Protein AF-A0A533XB07-F1 (afdb_monomer)

Foldseek 3Di:
DAPPLVVVLVVQLVVLLVVCPPPLVSSAVSNVVSQLCCQVVVRDDPLQADAPPPAWAWAFPDADPVQQKTKIKIKAFAFHKDFWWFQLWAKKKAWNFAKKKKWWKDWDDPPPDAFATAIDTPDMDMDGHSDMDRQQRDDDVPPRRNTMMMTHNHNGMTIMIMMTRGNRQADWTWGADNVVRGIDIARNAHDRSVNPDQFGWHDFDPVVQSPPDAPEEAECEPPDPPVQLVVLLVVQVPDDAFHKYKYKYLDPCCQSPRNVVSLVVQCKGKIKGQHPVRIIIMIIGHHDD

Solvent-accessible surface area (backbone atoms only — not comparable to full-atom values): 15384 Å² total; per-residue (Å²): 132,79,55,73,66,56,53,50,49,54,54,52,49,53,49,41,62,67,74,34,66,94,35,56,68,62,33,45,64,66,44,47,62,56,56,48,48,42,43,79,68,57,69,72,60,71,56,52,63,59,60,72,74,88,51,63,32,40,22,73,75,46,65,56,95,85,38,64,29,26,33,34,27,38,13,24,28,50,63,32,61,54,75,34,28,48,69,96,36,34,38,40,43,30,27,59,34,59,43,38,34,41,37,34,32,37,74,77,58,91,70,82,49,86,57,44,39,45,58,45,80,74,49,72,50,78,41,50,53,75,39,68,50,68,84,54,28,51,59,40,99,86,66,62,42,34,33,31,27,52,30,18,84,40,94,51,67,19,32,32,41,33,42,32,59,30,43,60,33,66,37,79,34,41,39,50,38,66,92,77,33,26,35,43,80,46,53,76,15,35,42,48,61,81,62,78,50,79,35,27,43,46,43,71,80,35,66,76,45,78,79,52,78,57,78,45,78,47,78,35,58,92,56,59,89,64,51,49,30,54,54,50,46,52,53,55,69,77,49,57,68,70,43,28,39,33,36,36,32,59,44,67,66,46,59,73,47,44,38,52,48,40,35,53,76,65,56,22,50,28,26,24,27,43,29,91,88,69,36,30,43,34,32,36,28,33,56,73,130

Radius of gyration: 19.88 Å; Cα contacts (8 Å, |Δi|>4): 655; chains: 1; bounding box: 49×48×50 Å

pLDDT: mean 90.4, std 9.24, range [45.03, 98.25]

Structure (mmCIF, N/CA/C/O backbone):
data_AF-A0A533XB07-F1
#
_entry.id   AF-A0A533XB07-F1
#
loop_
_atom_site.group_PDB
_atom_site.id
_atom_site.type_symbol
_atom_site.label_atom_id
_atom_site.label_alt_id
_atom_site.label_comp_id
_atom_site.label_asym_id
_atom_site.label_entity_id
_atom_site.label_seq_id
_atom_site.pdbx_PDB_ins_code
_atom_site.Cartn_x
_atom_site.Cartn_y
_atom_site.Cartn_z
_atom_site.occupancy
_atom_site.B_iso_or_equiv
_atom_site.auth_seq_id
_atom_site.auth_comp_id
_atom_site.auth_asym_id
_atom_site.auth_atom_id
_atom_site.pdbx_PDB_model_num
ATOM 1 N N . MET A 1 1 ? -2.920 20.023 -9.657 1.00 54.88 1 MET A N 1
ATOM 2 C CA . MET A 1 1 ? -2.300 20.805 -8.566 1.00 54.88 1 MET A CA 1
ATOM 3 C C . MET A 1 1 ? -3.075 20.496 -7.295 1.00 54.88 1 MET A C 1
ATOM 5 O O . MET A 1 1 ? -4.291 20.352 -7.396 1.00 54.88 1 MET A O 1
ATOM 9 N N . TYR A 1 2 ? -2.403 20.269 -6.166 1.00 72.38 2 TYR A N 1
ATOM 10 C CA . TYR A 1 2 ? -3.091 19.998 -4.898 1.00 72.38 2 TYR A CA 1
ATOM 11 C C . TYR A 1 2 ? -3.700 21.293 -4.350 1.00 72.38 2 TYR A C 1
ATOM 13 O O . TYR A 1 2 ? -3.353 22.382 -4.807 1.00 72.38 2 TYR A O 1
ATOM 21 N N . SER A 1 3 ? -4.643 21.187 -3.413 1.00 82.31 3 SER A N 1
ATOM 22 C CA . SER A 1 3 ? -5.099 22.380 -2.702 1.00 82.31 3 SER A CA 1
ATOM 23 C C . SER A 1 3 ? -3.979 22.886 -1.786 1.00 82.31 3 SER A C 1
ATOM 25 O O . SER A 1 3 ? -3.127 22.105 -1.351 1.00 82.31 3 SER A O 1
ATOM 27 N N . ARG A 1 4 ? -3.983 24.185 -1.470 1.00 87.62 4 ARG A N 1
ATOM 28 C CA . ARG A 1 4 ? -2.983 24.797 -0.578 1.00 87.62 4 ARG A CA 1
ATOM 29 C C . ARG A 1 4 ? -2.944 24.102 0.787 1.00 87.62 4 ARG A C 1
ATOM 31 O O . ARG A 1 4 ? -1.881 23.956 1.373 1.00 87.62 4 ARG A O 1
ATOM 38 N N . GLU A 1 5 ? -4.096 23.640 1.265 1.00 90.31 5 GLU A N 1
ATOM 39 C CA . GLU A 1 5 ? -4.238 22.867 2.499 1.00 90.31 5 GLU A CA 1
ATOM 40 C C . GLU A 1 5 ? -3.456 21.557 2.463 1.00 90.31 5 GLU A C 1
ATOM 42 O O . GLU A 1 5 ? -2.719 21.254 3.396 1.00 90.31 5 GLU A O 1
ATOM 47 N N . LEU A 1 6 ? -3.604 20.784 1.383 1.00 91.81 6 LEU A N 1
ATOM 48 C CA . LEU A 1 6 ? -2.889 19.522 1.232 1.00 91.81 6 LEU A C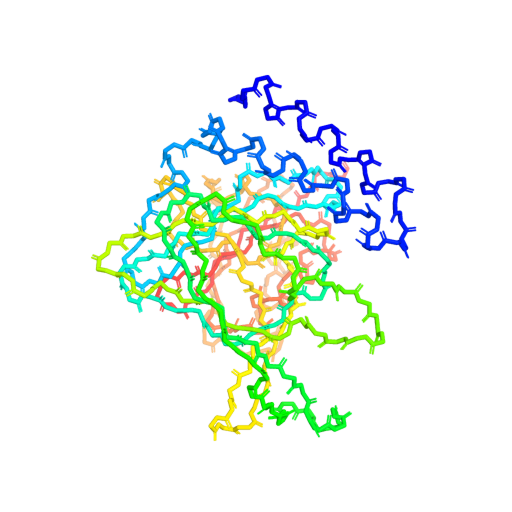A 1
ATOM 49 C C . LEU A 1 6 ? -1.384 19.759 1.120 1.00 91.81 6 LEU A C 1
ATOM 51 O O . LEU A 1 6 ? -0.611 19.019 1.717 1.00 91.81 6 LEU A O 1
ATOM 55 N N . GLU A 1 7 ? -0.960 20.813 0.418 1.00 92.62 7 GLU A N 1
ATOM 56 C CA . GLU A 1 7 ? 0.455 21.188 0.355 1.00 92.62 7 GLU A CA 1
ATOM 57 C C . GLU A 1 7 ? 1.024 21.509 1.742 1.00 92.62 7 GLU A C 1
ATOM 59 O O . GLU A 1 7 ? 2.077 20.976 2.093 1.00 92.62 7 GLU A O 1
ATOM 64 N N . THR A 1 8 ? 0.322 22.312 2.550 1.00 94.25 8 THR A N 1
ATOM 65 C CA . THR A 1 8 ? 0.708 22.593 3.942 1.00 94.25 8 THR A CA 1
ATOM 66 C C . THR A 1 8 ? 0.790 21.309 4.764 1.00 94.25 8 THR A C 1
ATOM 68 O O . THR A 1 8 ? 1.820 21.055 5.388 1.00 94.25 8 THR A O 1
ATOM 71 N N . LEU A 1 9 ? -0.228 20.450 4.687 1.00 95.25 9 LEU A N 1
ATOM 72 C CA . LEU A 1 9 ? -0.241 19.163 5.378 1.00 95.25 9 LEU A CA 1
ATOM 73 C C . LEU A 1 9 ? 0.957 18.288 4.992 1.00 95.25 9 LEU A C 1
ATOM 75 O O . LEU A 1 9 ? 1.587 17.693 5.862 1.00 95.25 9 LEU A O 1
ATOM 79 N N . TYR A 1 10 ? 1.318 18.220 3.709 1.00 95.88 10 TYR A N 1
ATOM 80 C CA . TYR A 1 10 ? 2.474 17.436 3.269 1.00 95.88 10 TYR A CA 1
ATOM 81 C C . TYR A 1 10 ? 3.794 17.992 3.807 1.00 95.88 10 TYR A C 1
ATOM 83 O O . TYR A 1 10 ? 4.692 17.207 4.108 1.00 95.88 10 TYR A O 1
ATOM 91 N N . GLN A 1 11 ? 3.931 19.313 3.941 1.00 96.31 11 GLN A N 1
ATOM 92 C CA . GLN A 1 11 ? 5.118 19.911 4.561 1.00 96.31 11 GLN A CA 1
ATOM 93 C C . GLN A 1 11 ? 5.194 19.598 6.057 1.00 96.31 11 GLN A C 1
ATOM 95 O O . GLN A 1 11 ? 6.263 19.244 6.553 1.00 96.31 11 GLN A O 1
ATOM 100 N N . GLU A 1 12 ? 4.069 19.653 6.768 1.00 97.31 12 GLU A N 1
ATOM 101 C CA . GLU A 1 12 ? 4.019 19.300 8.189 1.00 97.31 12 GLU A CA 1
ATOM 102 C C . GLU A 1 12 ? 4.310 17.814 8.422 1.00 97.31 12 GLU A C 1
ATOM 104 O O . GLU A 1 12 ? 5.103 17.475 9.300 1.00 97.31 12 GLU A O 1
ATOM 109 N N . LEU A 1 13 ? 3.768 16.923 7.582 1.00 96.62 13 LEU A N 1
ATOM 110 C CA . LEU A 1 13 ? 4.108 15.499 7.614 1.00 96.62 13 LEU A CA 1
ATOM 111 C C . LEU A 1 13 ? 5.606 15.272 7.411 1.00 96.62 13 LEU A C 1
ATOM 113 O O . LEU A 1 13 ? 6.208 14.541 8.193 1.00 96.62 13 LEU A O 1
ATOM 117 N N . ARG A 1 14 ? 6.233 15.919 6.416 1.00 96.75 14 ARG A N 1
ATOM 118 C CA . ARG A 1 14 ? 7.692 15.821 6.199 1.00 96.75 14 ARG A CA 1
ATOM 119 C C . ARG A 1 14 ? 8.467 16.191 7.458 1.00 96.75 14 ARG A C 1
ATOM 121 O O . ARG A 1 14 ? 9.414 15.494 7.821 1.00 96.75 14 ARG A O 1
ATOM 128 N N . GLU A 1 15 ? 8.060 17.261 8.130 1.00 97.38 15 GLU A N 1
ATOM 129 C CA . GLU A 1 15 ? 8.712 17.709 9.355 1.00 97.38 15 GLU A CA 1
ATOM 130 C C . GLU A 1 15 ? 8.510 16.722 10.513 1.00 97.38 15 GLU A C 1
ATOM 132 O O . GLU A 1 15 ? 9.468 16.422 11.228 1.00 97.38 15 GLU A O 1
ATOM 137 N N . ILE A 1 16 ? 7.312 16.146 10.667 1.00 96.44 16 ILE A N 1
ATOM 138 C CA . ILE A 1 16 ? 7.040 15.096 11.662 1.00 96.44 16 ILE A CA 1
ATOM 139 C C . ILE A 1 16 ? 7.915 13.867 11.392 1.00 96.44 16 ILE A C 1
ATOM 141 O O . ILE A 1 16 ? 8.632 13.436 12.291 1.00 96.44 16 ILE A O 1
ATOM 145 N N . ILE A 1 17 ? 7.935 13.342 10.159 1.00 93.50 17 ILE A N 1
ATOM 146 C CA . ILE A 1 17 ? 8.777 12.185 9.798 1.00 93.50 17 ILE A CA 1
ATOM 147 C C . ILE A 1 17 ? 10.254 12.455 10.128 1.00 93.50 17 ILE A C 1
ATOM 149 O O . ILE A 1 17 ? 10.957 11.582 10.641 1.00 93.50 17 ILE A O 1
ATOM 153 N N . ARG A 1 18 ? 10.731 13.672 9.850 1.00 94.38 18 ARG A N 1
ATOM 154 C CA . ARG A 1 18 ? 12.125 14.067 10.072 1.00 94.38 18 ARG A CA 1
ATOM 155 C C . ARG A 1 18 ? 12.471 14.210 11.557 1.00 94.38 18 ARG A C 1
ATOM 157 O O . ARG A 1 18 ? 13.556 13.802 11.967 1.00 94.38 18 ARG A O 1
ATOM 164 N N . THR A 1 19 ? 11.593 14.829 12.345 1.00 95.75 19 THR A N 1
ATOM 165 C CA . THR A 1 19 ? 11.863 15.206 13.746 1.00 95.75 19 THR A CA 1
ATOM 166 C C . THR A 1 19 ? 11.506 14.127 14.760 1.00 95.75 19 THR A C 1
ATOM 168 O O . THR A 1 19 ? 12.094 14.106 15.838 1.00 95.75 19 THR A O 1
ATOM 171 N N . GLU A 1 20 ? 10.593 13.219 14.411 1.00 92.94 20 GLU A N 1
ATOM 172 C CA . GLU A 1 20 ? 10.089 12.145 15.282 1.00 92.94 20 GLU A CA 1
ATOM 173 C C . GLU A 1 20 ? 10.691 10.774 14.966 1.00 92.94 20 GLU A C 1
ATOM 175 O O . GLU A 1 20 ? 10.121 9.720 15.252 1.00 92.94 20 GLU A O 1
ATOM 180 N N . ARG A 1 21 ? 11.871 10.770 14.344 1.00 85.50 21 ARG A N 1
ATOM 181 C CA . ARG A 1 21 ? 12.553 9.541 13.950 1.00 85.50 21 ARG A CA 1
ATOM 182 C C . ARG A 1 21 ? 12.865 8.681 15.178 1.00 85.50 21 ARG A C 1
ATOM 184 O O . ARG A 1 21 ? 13.599 9.103 16.064 1.00 85.50 21 ARG A O 1
ATOM 191 N N . GLY A 1 22 ? 12.358 7.450 15.175 1.00 84.31 22 GLY A N 1
ATOM 192 C CA . GLY A 1 22 ? 12.550 6.491 16.268 1.00 84.31 22 GLY A CA 1
ATOM 193 C C . GLY A 1 22 ? 11.510 6.579 17.389 1.00 84.31 22 GLY A C 1
ATOM 194 O O . GLY A 1 22 ? 11.579 5.774 18.309 1.00 84.31 22 GLY A O 1
ATOM 195 N N . ASP A 1 23 ? 10.537 7.492 17.304 1.00 88.38 23 ASP A N 1
ATOM 196 C CA . ASP A 1 23 ? 9.420 7.592 18.251 1.00 88.38 23 ASP A CA 1
ATOM 197 C C . ASP A 1 23 ? 8.087 7.613 17.487 1.00 88.38 23 ASP A C 1
ATOM 199 O O . ASP A 1 23 ? 7.488 8.660 17.225 1.00 88.38 23 ASP A O 1
ATOM 203 N N . SER A 1 24 ? 7.621 6.422 17.094 1.00 86.69 24 SER A N 1
ATOM 204 C CA . SER A 1 24 ? 6.358 6.259 16.364 1.00 86.69 24 SER A CA 1
ATOM 205 C C . SER A 1 24 ? 5.156 6.753 17.171 1.00 86.69 24 SER A C 1
ATOM 207 O O . SER A 1 24 ? 4.220 7.291 16.588 1.00 86.69 24 SER A O 1
ATOM 209 N N . THR A 1 25 ? 5.202 6.670 18.504 1.00 86.62 25 THR A N 1
ATOM 210 C CA . THR A 1 25 ? 4.123 7.157 19.377 1.00 86.62 25 THR A CA 1
ATOM 211 C C . THR A 1 25 ? 3.969 8.672 19.250 1.00 86.62 25 THR A C 1
ATOM 213 O O . THR A 1 25 ? 2.868 9.175 19.009 1.00 86.62 25 THR A O 1
ATOM 216 N N . ARG A 1 26 ? 5.075 9.422 19.351 1.00 89.69 26 ARG A N 1
ATOM 217 C CA . ARG A 1 26 ? 5.062 10.882 19.194 1.00 89.69 26 ARG A CA 1
ATOM 218 C C . ARG A 1 26 ? 4.748 11.297 17.756 1.00 89.69 26 ARG A C 1
ATOM 220 O O . ARG A 1 26 ? 4.014 12.268 17.559 1.00 89.69 26 ARG A O 1
ATOM 227 N N . ALA A 1 27 ? 5.233 10.549 16.763 1.00 91.62 27 ALA A N 1
ATOM 228 C CA . ALA A 1 27 ? 4.906 10.781 15.358 1.00 91.62 27 ALA A CA 1
ATOM 229 C C . ALA A 1 27 ? 3.401 10.618 15.078 1.00 91.62 27 ALA A C 1
ATOM 231 O O . ALA A 1 27 ? 2.789 11.503 14.475 1.00 91.62 27 ALA A O 1
ATOM 232 N N . ILE A 1 28 ? 2.783 9.542 15.577 1.00 90.69 28 ILE A N 1
ATOM 233 C CA . ILE A 1 28 ? 1.339 9.286 15.477 1.00 90.69 28 ILE A CA 1
ATOM 234 C C . ILE A 1 28 ? 0.547 10.413 16.146 1.00 90.69 28 ILE A C 1
ATOM 236 O O . ILE A 1 28 ? -0.338 10.998 15.518 1.00 90.69 28 ILE A O 1
ATOM 240 N N . ALA A 1 29 ? 0.907 10.787 17.378 1.00 91.62 29 ALA A N 1
ATOM 241 C CA . ALA A 1 29 ? 0.221 11.845 18.119 1.00 91.62 29 ALA A CA 1
ATOM 242 C C . ALA A 1 29 ? 0.230 13.193 17.372 1.00 91.62 29 ALA A C 1
ATOM 244 O O . ALA A 1 29 ? -0.787 13.889 17.341 1.00 91.62 29 ALA A O 1
ATOM 245 N N . LYS A 1 30 ? 1.352 13.546 16.729 1.00 94.75 30 LYS A N 1
ATOM 246 C CA . LYS A 1 30 ? 1.469 14.763 15.907 1.00 94.75 30 LYS A CA 1
ATOM 247 C C . LYS A 1 30 ? 0.769 14.656 14.552 1.00 94.75 30 LYS A C 1
ATOM 249 O O . LYS A 1 30 ? 0.282 15.660 14.046 1.00 94.75 30 LYS A O 1
ATOM 254 N N . THR A 1 31 ? 0.691 13.458 13.978 1.00 95.12 31 THR A N 1
ATOM 255 C CA . THR A 1 31 ? 0.039 13.213 12.680 1.00 95.12 31 THR A CA 1
ATOM 256 C C . THR A 1 31 ? -1.489 13.208 12.796 1.00 95.12 31 THR A C 1
ATOM 258 O O . THR A 1 31 ? -2.186 13.635 11.875 1.00 95.12 31 THR A O 1
ATOM 261 N N . ARG A 1 32 ? -2.033 12.772 13.940 1.00 94.81 32 ARG A N 1
ATOM 262 C CA . ARG A 1 32 ? -3.478 12.677 14.207 1.00 94.81 32 ARG A CA 1
ATOM 263 C C . ARG A 1 32 ? -4.280 13.943 13.862 1.00 94.81 32 ARG A C 1
ATOM 265 O O . ARG A 1 32 ? -5.271 13.802 13.142 1.00 94.81 32 ARG A O 1
ATOM 272 N N . PRO A 1 33 ? -3.925 15.158 14.333 1.00 96.19 33 PRO A N 1
ATOM 273 C CA . PRO A 1 33 ? -4.680 16.364 13.988 1.00 96.19 33 PRO A CA 1
ATOM 274 C C . PRO A 1 33 ? -4.688 16.651 12.480 1.00 96.19 33 PRO A C 1
ATOM 276 O O . PRO A 1 33 ? -5.712 17.098 11.969 1.00 96.19 33 PRO A O 1
ATOM 279 N N . LEU A 1 34 ? -3.611 16.321 11.760 1.00 96.62 34 LEU A N 1
ATOM 280 C CA . LEU A 1 34 ? -3.526 16.514 10.308 1.00 96.62 34 LEU A CA 1
ATOM 281 C C . LEU A 1 34 ? -4.496 15.592 9.568 1.00 96.62 34 LEU A C 1
ATOM 283 O O . LEU A 1 34 ? -5.257 16.039 8.712 1.00 96.62 34 LEU A O 1
ATOM 287 N N . LEU A 1 35 ? -4.526 14.306 9.933 1.00 96.75 35 LEU A N 1
ATOM 288 C CA . LEU A 1 35 ? -5.487 13.364 9.358 1.00 96.75 35 LEU A CA 1
ATOM 289 C C . LEU A 1 35 ? -6.930 13.760 9.691 1.00 96.75 35 LEU A C 1
ATOM 291 O O . LEU A 1 35 ? -7.813 13.659 8.840 1.00 96.75 35 LEU A O 1
ATOM 295 N N . LYS A 1 36 ? -7.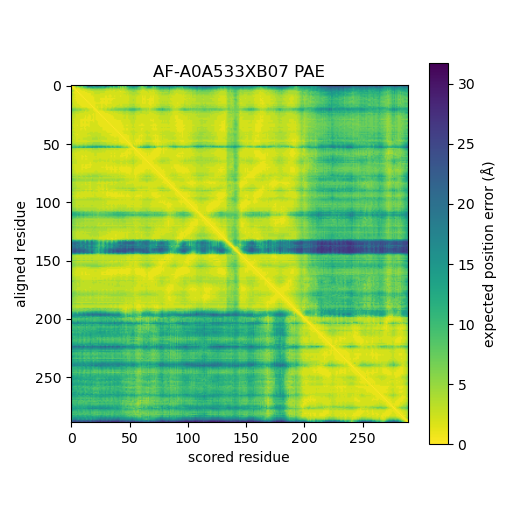168 14.252 10.911 1.00 96.31 36 LYS A N 1
ATOM 296 C CA . LYS A 1 36 ? -8.483 14.759 11.302 1.00 96.31 36 LYS A CA 1
ATOM 297 C C . LYS A 1 36 ? -8.919 15.915 10.401 1.00 96.31 36 LYS A C 1
ATOM 299 O O . LYS A 1 36 ? -10.054 15.913 9.934 1.00 96.31 36 LYS A O 1
ATOM 304 N N . GLU A 1 37 ? -8.024 16.855 10.106 1.00 96.31 37 GLU A N 1
ATOM 305 C CA . GLU A 1 37 ? -8.319 17.972 9.208 1.00 96.31 37 GLU A CA 1
ATOM 306 C C . GLU A 1 37 ? -8.666 17.500 7.787 1.00 96.31 37 GLU A C 1
ATOM 308 O O . GLU A 1 37 ? -9.641 17.983 7.207 1.00 96.31 37 GLU A O 1
ATOM 313 N N . VAL A 1 38 ? -7.935 16.515 7.244 1.00 96.81 38 VAL A N 1
ATOM 314 C CA . VAL A 1 38 ? -8.244 15.912 5.931 1.00 96.81 38 VAL A CA 1
ATOM 315 C C . VAL A 1 38 ? -9.674 15.389 5.878 1.00 96.81 38 VAL A C 1
ATOM 317 O O . VAL A 1 38 ? -10.370 15.609 4.880 1.00 96.81 38 VAL A O 1
ATOM 320 N N . ILE A 1 39 ? -10.105 14.701 6.937 1.00 97.06 39 ILE A N 1
ATOM 321 C CA . ILE A 1 39 ? -11.440 14.108 7.032 1.00 97.06 39 ILE A CA 1
ATOM 322 C C . ILE A 1 39 ? -12.498 15.197 7.213 1.00 97.06 39 ILE A C 1
ATOM 324 O O . ILE A 1 39 ? -13.414 15.284 6.396 1.00 97.06 39 ILE A O 1
ATOM 328 N N . ASP A 1 40 ? -12.347 16.057 8.223 1.00 96.25 40 ASP A N 1
ATOM 329 C CA . ASP A 1 40 ? -13.325 17.094 8.572 1.00 96.25 40 ASP A CA 1
ATOM 330 C C . ASP A 1 40 ? -13.577 18.059 7.405 1.00 96.25 40 ASP A C 1
ATOM 332 O O . ASP A 1 40 ? -14.716 18.435 7.127 1.00 96.25 40 ASP A O 1
ATOM 336 N N . ARG A 1 41 ? -12.509 18.457 6.701 1.00 96.44 41 ARG A N 1
ATOM 337 C CA . ARG A 1 41 ? -12.576 19.418 5.590 1.00 96.44 41 ARG A CA 1
ATOM 338 C C . ARG A 1 41 ? -12.771 18.763 4.227 1.00 96.44 41 ARG A C 1
ATOM 340 O O . ARG A 1 41 ? -12.805 19.471 3.223 1.00 96.44 41 ARG A O 1
ATOM 347 N N . ARG A 1 42 ? -12.892 17.433 4.174 1.00 96.12 42 ARG A N 1
ATOM 348 C CA . ARG A 1 42 ? -13.095 16.662 2.940 1.00 96.12 42 ARG A CA 1
ATOM 349 C C . ARG A 1 42 ? -12.051 16.972 1.857 1.00 96.12 42 ARG A C 1
ATOM 351 O O . ARG A 1 42 ? -12.391 17.143 0.693 1.00 96.12 42 ARG A O 1
ATOM 358 N N . LEU A 1 43 ? -10.768 16.982 2.216 1.00 96.00 43 LEU A N 1
ATOM 359 C CA . LEU A 1 43 ? -9.699 17.457 1.319 1.00 96.00 43 LEU A CA 1
ATOM 360 C C . LEU A 1 43 ? -9.348 16.504 0.158 1.00 96.00 43 LEU A C 1
ATOM 362 O O . LEU A 1 43 ? -8.615 16.885 -0.754 1.00 96.00 43 LEU A O 1
ATOM 366 N N . ILE A 1 44 ? -9.843 15.266 0.172 1.00 96.19 44 ILE A N 1
ATOM 367 C CA . ILE A 1 44 ? -9.558 14.267 -0.863 1.00 96.19 44 ILE A CA 1
ATOM 368 C C . ILE A 1 44 ? -10.462 14.472 -2.080 1.00 96.19 44 ILE A C 1
ATOM 370 O O . ILE A 1 44 ? -11.679 14.571 -1.959 1.00 96.19 44 ILE A O 1
ATOM 374 N N . GLN A 1 45 ? -9.859 14.516 -3.270 1.00 94.81 45 GLN A N 1
ATOM 375 C CA . GLN A 1 45 ? -10.595 14.701 -4.522 1.00 94.81 45 GLN A CA 1
ATOM 376 C C . GLN A 1 45 ? -11.455 13.481 -4.857 1.00 94.81 45 GLN A C 1
ATOM 378 O O . GLN A 1 45 ? -11.018 12.344 -4.694 1.00 94.81 45 GLN A O 1
ATOM 383 N N . GLU A 1 46 ? -12.613 13.732 -5.466 1.00 94.50 46 GLU A N 1
ATOM 384 C CA . GLU A 1 46 ? -13.621 12.722 -5.815 1.00 94.50 46 GLU A CA 1
ATOM 385 C C . GLU A 1 46 ? -13.072 11.518 -6.597 1.00 94.50 46 GLU A C 1
ATOM 387 O O . GLU A 1 46 ? -13.505 10.387 -6.393 1.00 94.50 46 GLU A O 1
ATOM 392 N N . LYS A 1 47 ? -12.081 11.729 -7.473 1.00 92.88 47 LYS A N 1
ATOM 393 C CA . LYS A 1 47 ? -11.480 10.638 -8.255 1.00 92.88 47 LYS A CA 1
ATOM 394 C C . LYS A 1 47 ? -10.846 9.546 -7.384 1.00 92.88 47 LYS A C 1
ATOM 396 O O . LYS A 1 47 ? -10.838 8.390 -7.778 1.00 92.88 47 LYS A O 1
ATOM 401 N N . PHE A 1 48 ? -10.373 9.896 -6.188 1.00 95.88 48 PHE A N 1
ATOM 402 C CA . PHE A 1 48 ? -9.755 8.969 -5.238 1.00 95.88 48 PHE A CA 1
ATOM 403 C C . PHE A 1 48 ? -10.768 8.274 -4.314 1.00 95.88 48 PHE A C 1
ATOM 405 O O . PHE A 1 48 ? -10.361 7.586 -3.382 1.00 95.88 48 PHE A O 1
ATOM 412 N N . LEU A 1 49 ? -12.073 8.475 -4.515 1.00 96.44 49 LEU A N 1
ATOM 413 C CA . LEU A 1 49 ? -13.131 7.970 -3.627 1.00 96.44 49 LEU A CA 1
ATOM 414 C C . LEU A 1 49 ? -13.992 6.879 -4.282 1.00 96.44 49 LEU A C 1
ATOM 416 O O . LEU A 1 49 ? -14.910 6.351 -3.658 1.00 96.44 49 LEU A O 1
ATOM 420 N N . ARG A 1 50 ? -13.724 6.539 -5.548 1.00 94.06 50 ARG A N 1
ATOM 421 C CA . ARG A 1 50 ? -14.583 5.656 -6.347 1.00 94.06 50 ARG A CA 1
ATOM 422 C C . ARG A 1 50 ? -14.162 4.191 -6.226 1.00 94.06 50 ARG A C 1
ATOM 424 O O . ARG A 1 50 ? -12.977 3.901 -6.298 1.00 94.06 50 ARG A O 1
ATOM 431 N N . PRO A 1 51 ? -15.096 3.243 -6.052 1.00 93.25 51 PRO A N 1
ATOM 432 C CA . PRO A 1 51 ? -14.753 1.826 -6.030 1.00 93.25 51 PRO A CA 1
ATOM 433 C C . PRO A 1 51 ? -14.444 1.304 -7.441 1.00 93.25 51 PRO A C 1
ATOM 435 O O . PRO A 1 51 ? -15.024 1.766 -8.421 1.00 93.25 51 PRO A O 1
ATOM 438 N N . ILE A 1 52 ? -13.615 0.259 -7.524 1.00 88.69 52 ILE A N 1
ATOM 439 C CA . ILE A 1 52 ? -13.303 -0.472 -8.774 1.00 88.69 52 ILE A CA 1
ATOM 440 C C . ILE A 1 52 ? -14.105 -1.779 -8.940 1.00 88.69 52 ILE A C 1
ATOM 442 O O . ILE A 1 52 ? -13.899 -2.535 -9.883 1.00 88.69 52 ILE A O 1
ATOM 446 N N . GLY A 1 53 ? -15.036 -2.061 -8.022 1.00 82.31 53 GLY A N 1
ATOM 447 C CA . GLY A 1 53 ? -16.008 -3.159 -8.111 1.00 82.31 53 GLY A CA 1
ATOM 448 C C . GLY A 1 53 ? -15.503 -4.526 -7.635 1.00 82.31 53 GLY A C 1
ATOM 449 O O . GLY A 1 53 ? -16.097 -5.104 -6.728 1.00 82.31 53 GLY A O 1
ATOM 450 N N . SER A 1 54 ? -14.415 -5.048 -8.204 1.00 82.19 54 SER A N 1
ATOM 451 C CA . SER A 1 54 ? -13.971 -6.438 -7.969 1.00 82.19 54 SER A CA 1
ATOM 452 C C . SER A 1 54 ? -13.220 -6.660 -6.651 1.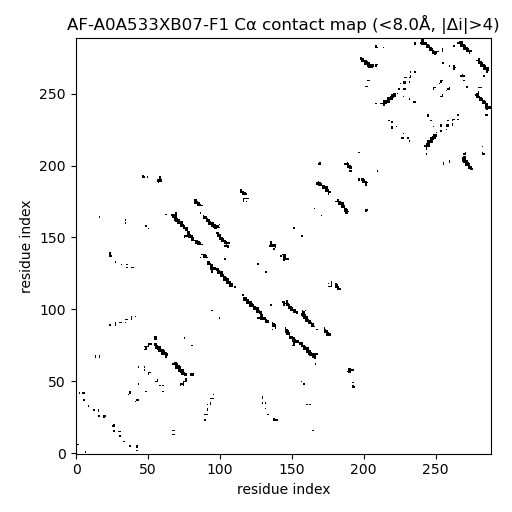00 82.19 54 SER A C 1
ATOM 454 O O . SER A 1 54 ? -13.267 -7.751 -6.086 1.00 82.19 54 SER A O 1
ATOM 456 N N . ARG A 1 55 ? -12.538 -5.631 -6.143 1.00 90.69 55 ARG A N 1
ATOM 457 C CA . ARG A 1 55 ? -11.744 -5.646 -4.903 1.00 90.69 55 ARG A CA 1
ATOM 458 C C . ARG A 1 55 ? -11.647 -4.236 -4.305 1.00 90.69 55 ARG A C 1
ATOM 460 O O . ARG A 1 55 ? -12.051 -3.288 -4.991 1.00 90.69 55 ARG A O 1
ATOM 467 N N . PRO A 1 56 ? -11.108 -4.075 -3.081 1.00 94.62 56 PRO A N 1
ATOM 468 C CA . PRO A 1 56 ? -10.754 -2.755 -2.580 1.00 94.62 56 PRO A CA 1
ATOM 469 C C . PRO A 1 56 ? -9.741 -2.069 -3.504 1.00 94.62 56 PRO A C 1
ATOM 471 O O . PRO A 1 56 ? -8.834 -2.726 -4.032 1.00 94.62 56 PRO A O 1
ATOM 474 N N . ALA A 1 57 ? -9.905 -0.762 -3.693 1.00 93.75 57 ALA A N 1
ATOM 475 C CA . ALA A 1 57 ? -8.967 0.073 -4.434 1.00 93.75 57 ALA A CA 1
ATOM 476 C C . ALA A 1 57 ? -7.992 0.761 -3.475 1.00 93.75 57 ALA A C 1
ATOM 478 O O . ALA A 1 57 ? -8.403 1.230 -2.411 1.00 93.75 57 ALA A O 1
ATOM 479 N N . ALA A 1 58 ? -6.726 0.851 -3.872 1.00 94.44 58 ALA A N 1
ATOM 480 C CA . ALA A 1 58 ? -5.683 1.569 -3.150 1.00 94.44 58 ALA A CA 1
ATOM 481 C C . ALA A 1 58 ? -5.142 2.699 -4.028 1.00 94.44 58 ALA A C 1
ATOM 483 O O . ALA A 1 58 ? -4.288 2.474 -4.886 1.00 94.44 58 ALA A O 1
ATOM 484 N N . TYR A 1 59 ? -5.627 3.924 -3.826 1.00 94.31 59 TYR A N 1
ATOM 485 C CA . TYR A 1 59 ? -5.187 5.059 -4.630 1.00 94.31 59 TYR A CA 1
ATOM 486 C C . TYR A 1 59 ? -4.121 5.890 -3.928 1.00 94.31 59 TYR A C 1
ATOM 488 O O . TYR A 1 59 ? -4.355 6.421 -2.838 1.00 94.31 59 TYR A O 1
ATOM 496 N N . LEU A 1 60 ? -2.977 6.078 -4.587 1.00 93.50 60 LEU A N 1
ATOM 497 C CA . LEU A 1 60 ? -1.943 6.987 -4.108 1.00 93.50 60 LEU A CA 1
ATOM 498 C C . LEU A 1 60 ? -2.411 8.441 -4.245 1.00 93.50 60 LEU A C 1
ATOM 500 O O . LEU A 1 60 ? -2.506 8.970 -5.351 1.00 93.50 60 LEU A O 1
ATOM 504 N N . VAL A 1 61 ? -2.683 9.098 -3.115 1.00 95.00 61 VAL A N 1
ATOM 505 C CA . VAL A 1 61 ? -3.021 10.529 -3.080 1.00 95.00 61 VAL A CA 1
ATOM 506 C C . VAL A 1 61 ? -1.748 11.363 -3.129 1.00 95.00 61 VAL A C 1
ATOM 508 O O . VAL A 1 61 ? -1.686 12.349 -3.860 1.00 95.00 61 VAL A O 1
ATOM 511 N N . TYR A 1 62 ? -0.737 10.980 -2.346 1.00 94.38 62 TYR A N 1
ATOM 512 C CA . TYR A 1 62 ? 0.540 11.680 -2.309 1.00 94.38 62 TYR A CA 1
ATOM 513 C C . TYR A 1 62 ? 1.685 10.787 -1.840 1.00 94.38 62 TYR A C 1
ATOM 515 O O . TYR A 1 62 ? 1.533 9.984 -0.921 1.00 94.38 62 TYR A O 1
ATOM 523 N N . ARG A 1 63 ? 2.861 11.018 -2.426 1.00 93.50 63 ARG A N 1
ATOM 524 C CA . ARG A 1 63 ? 4.153 10.493 -1.982 1.00 93.50 63 ARG A CA 1
ATOM 525 C C . ARG A 1 63 ? 5.232 11.555 -2.236 1.00 93.50 63 ARG A C 1
ATOM 527 O O . ARG A 1 63 ? 5.300 12.071 -3.354 1.00 93.50 63 ARG A O 1
ATOM 534 N N . PRO A 1 64 ? 6.089 11.886 -1.257 1.00 92.00 64 PRO A N 1
ATOM 535 C CA . PRO A 1 64 ? 7.237 12.754 -1.479 1.00 92.00 64 PRO A CA 1
ATOM 536 C C . PRO A 1 64 ? 8.308 12.051 -2.344 1.00 92.00 64 PRO A C 1
ATOM 538 O O . PRO A 1 64 ? 8.373 10.822 -2.356 1.00 92.00 64 PRO A O 1
ATOM 541 N N . PRO A 1 65 ? 9.199 12.789 -3.038 1.00 86.38 65 PRO A N 1
ATOM 542 C CA . PRO A 1 65 ? 10.254 12.183 -3.861 1.00 86.38 65 PRO A CA 1
ATOM 543 C C . PRO A 1 65 ? 11.192 11.234 -3.100 1.00 86.38 65 PRO A C 1
ATOM 545 O O . PRO A 1 65 ? 11.636 10.238 -3.658 1.00 86.38 65 PRO A O 1
ATOM 548 N N . ASP A 1 66 ? 11.452 11.515 -1.820 1.00 86.56 66 ASP A N 1
ATOM 549 C CA . ASP A 1 66 ? 12.276 10.680 -0.934 1.00 86.56 66 ASP A CA 1
ATOM 550 C C . ASP A 1 66 ? 11.540 9.445 -0.385 1.00 86.56 66 ASP A C 1
ATOM 552 O O . ASP A 1 66 ? 12.136 8.648 0.335 1.00 86.56 66 ASP A O 1
ATOM 556 N N . ARG A 1 67 ? 10.250 9.279 -0.722 1.00 90.75 67 ARG A N 1
ATOM 557 C CA . ARG A 1 67 ? 9.394 8.150 -0.321 1.00 90.75 67 ARG A CA 1
ATOM 558 C C . ARG A 1 67 ? 9.290 7.940 1.195 1.00 90.75 67 ARG A C 1
ATOM 560 O O . ARG A 1 67 ? 8.973 6.845 1.652 1.00 90.75 67 ARG A O 1
ATOM 567 N N . SER A 1 68 ? 9.524 8.997 1.968 1.00 92.44 68 SER A N 1
ATOM 568 C CA . SER A 1 68 ? 9.521 8.960 3.434 1.00 92.44 68 SER A CA 1
ATOM 569 C C . SER A 1 68 ? 8.146 8.658 4.052 1.00 92.44 68 SER A C 1
ATOM 571 O O . SER A 1 68 ? 8.077 8.173 5.178 1.00 92.44 68 SER A O 1
ATOM 573 N N . PHE A 1 69 ? 7.056 8.903 3.320 1.00 94.81 69 PHE A N 1
ATOM 574 C CA . PHE A 1 69 ? 5.692 8.526 3.698 1.00 94.81 69 PHE A CA 1
ATOM 575 C C . PHE A 1 69 ? 4.788 8.378 2.468 1.00 94.81 69 PHE A C 1
ATOM 577 O O . PHE A 1 69 ? 5.166 8.743 1.355 1.00 94.81 69 PHE A O 1
ATOM 584 N N . SER A 1 70 ? 3.569 7.888 2.663 1.00 95.44 70 SER A N 1
ATOM 585 C CA . SER A 1 70 ? 2.509 7.901 1.655 1.00 95.44 70 SER A CA 1
ATOM 586 C C . SER A 1 70 ? 1.174 8.304 2.275 1.00 95.44 70 SER A C 1
ATOM 588 O O . SER A 1 70 ? 0.908 8.044 3.450 1.00 95.44 70 SER A O 1
ATOM 590 N N . VAL A 1 71 ? 0.344 8.970 1.472 1.00 97.00 71 VAL A N 1
ATOM 591 C CA . VAL A 1 71 ? -1.069 9.225 1.763 1.00 97.00 71 VAL A CA 1
ATOM 592 C C . VAL A 1 71 ? -1.886 8.439 0.751 1.00 97.00 71 VAL A C 1
ATOM 594 O O . VAL A 1 71 ? -1.764 8.670 -0.454 1.00 97.00 71 VAL A O 1
ATOM 597 N N . VAL A 1 72 ? -2.700 7.505 1.232 1.00 96.56 72 VAL A N 1
ATOM 598 C CA . VAL A 1 72 ? -3.433 6.549 0.397 1.00 96.56 72 VAL A CA 1
ATOM 599 C C . VAL A 1 72 ? -4.922 6.643 0.701 1.00 96.56 72 VAL A C 1
ATOM 601 O O . VAL A 1 72 ? -5.327 6.685 1.862 1.00 96.56 72 VAL A O 1
ATOM 604 N N . SER A 1 73 ? -5.746 6.676 -0.343 1.00 97.56 73 SER A N 1
ATOM 605 C CA . SER A 1 73 ? -7.193 6.519 -0.226 1.00 97.56 73 SER A CA 1
ATOM 606 C C . SER A 1 73 ? -7.551 5.062 -0.487 1.00 97.56 73 SER A C 1
ATOM 608 O O . SER A 1 73 ? -7.419 4.578 -1.612 1.00 97.56 73 SER A O 1
ATOM 610 N N . MET A 1 74 ? -7.977 4.364 0.563 1.00 97.06 74 MET A N 1
ATOM 611 C CA . MET A 1 74 ? -8.477 2.996 0.472 1.00 97.06 74 MET A CA 1
ATOM 612 C C . MET A 1 74 ? -9.991 3.031 0.297 1.00 97.06 74 MET A C 1
ATOM 614 O O . MET A 1 74 ? -10.708 3.515 1.179 1.00 97.06 74 MET A O 1
ATOM 618 N N . VAL A 1 75 ? -10.470 2.514 -0.834 1.00 97.50 75 VAL A N 1
ATOM 619 C CA . VAL A 1 75 ? -11.893 2.494 -1.187 1.00 97.50 75 VAL A CA 1
ATOM 620 C C . VAL A 1 75 ? -12.411 1.068 -1.178 1.00 97.50 75 VAL A C 1
ATOM 622 O O . VAL A 1 75 ? -11.940 0.205 -1.916 1.00 97.50 75 VAL A O 1
ATOM 625 N N . TRP A 1 76 ? -13.427 0.838 -0.360 1.00 96.94 76 TRP A N 1
ATOM 626 C CA . TRP A 1 76 ? -14.011 -0.464 -0.098 1.00 96.94 76 TRP A CA 1
ATOM 627 C C . TRP A 1 76 ? -15.403 -0.508 -0.715 1.00 96.94 76 TRP A C 1
ATOM 629 O O . TRP A 1 76 ? -16.303 0.185 -0.254 1.00 96.94 76 TRP A O 1
ATOM 639 N N . GLY A 1 77 ? -15.621 -1.328 -1.738 1.00 96.44 77 GLY A N 1
ATOM 640 C CA . GLY A 1 77 ? -16.966 -1.658 -2.212 1.00 96.44 77 GLY A CA 1
ATOM 641 C C . GLY A 1 77 ? -17.815 -2.330 -1.124 1.00 96.44 77 GLY A C 1
ATOM 642 O O . GLY A 1 77 ? -17.305 -2.722 -0.073 1.00 96.44 77 GLY A O 1
ATOM 643 N N . ALA A 1 78 ? -19.120 -2.459 -1.369 1.00 95.31 78 ALA A N 1
ATOM 644 C CA . ALA A 1 78 ? -20.052 -3.073 -0.421 1.00 95.31 78 ALA A CA 1
ATOM 645 C C . ALA A 1 78 ? -19.609 -4.498 -0.037 1.00 95.31 78 ALA A C 1
ATOM 647 O O . ALA A 1 78 ? -19.326 -5.312 -0.916 1.00 95.31 78 ALA A O 1
ATOM 648 N N . GLY A 1 79 ? -19.522 -4.785 1.265 1.00 94.69 79 GLY A N 1
ATOM 649 C CA . GLY A 1 79 ? -19.111 -6.095 1.789 1.00 94.69 79 GLY A CA 1
ATOM 650 C C . GLY A 1 79 ? -17.659 -6.504 1.506 1.00 94.69 79 GLY A C 1
ATOM 651 O O . GLY A 1 79 ? -17.264 -7.620 1.845 1.00 94.69 79 GLY A O 1
ATOM 652 N N . GLN A 1 80 ? -16.854 -5.652 0.861 1.00 96.81 80 GLN A N 1
ATOM 653 C CA . GLN A 1 80 ? -15.480 -6.004 0.522 1.00 96.81 80 GLN A CA 1
ATOM 654 C C . GLN A 1 80 ? -14.594 -6.066 1.765 1.00 96.81 80 GLN A C 1
ATOM 656 O O . GLN A 1 80 ? -14.752 -5.301 2.714 1.00 96.81 80 GLN A O 1
ATOM 661 N N . LYS A 1 81 ? -13.599 -6.948 1.709 1.00 94.88 81 LYS A N 1
ATOM 662 C CA . LYS A 1 81 ? -12.553 -7.106 2.718 1.00 94.88 81 LYS A CA 1
ATOM 663 C C . LYS A 1 81 ? -11.202 -7.278 2.045 1.00 94.88 81 LYS A C 1
ATOM 665 O O . LYS A 1 81 ? -11.139 -7.723 0.898 1.00 94.88 81 LYS A O 1
ATOM 670 N N . PHE A 1 82 ? -10.135 -6.957 2.761 1.00 92.31 82 PHE A N 1
ATOM 671 C CA . PHE A 1 82 ? -8.774 -7.243 2.316 1.00 92.31 82 PHE A CA 1
ATOM 672 C C . PHE A 1 82 ? -8.238 -8.497 3.030 1.00 92.31 82 PHE A C 1
ATOM 674 O O . PHE A 1 82 ? -8.744 -8.842 4.098 1.00 92.31 82 PHE A O 1
ATOM 681 N N . PRO A 1 83 ? -7.264 -9.236 2.473 1.00 94.88 83 PRO A N 1
ATOM 682 C CA . PRO A 1 83 ? -6.603 -10.318 3.206 1.00 94.88 83 PRO A CA 1
ATOM 683 C C . PRO A 1 83 ? -5.984 -9.836 4.528 1.00 94.88 83 PRO A C 1
ATOM 685 O O . PRO A 1 83 ? -5.699 -8.648 4.676 1.00 94.88 83 PRO A O 1
ATOM 688 N N . ILE A 1 84 ? -5.760 -10.746 5.481 1.00 96.25 84 ILE A N 1
ATOM 689 C CA . ILE A 1 84 ? -5.064 -10.417 6.737 1.00 96.25 84 ILE A CA 1
ATOM 690 C C . ILE A 1 84 ? -3.610 -10.079 6.404 1.00 96.25 84 ILE A C 1
ATOM 692 O O . ILE A 1 84 ? -2.975 -10.830 5.663 1.00 96.25 84 ILE A O 1
ATOM 696 N N . HIS A 1 85 ? -3.095 -8.962 6.911 1.00 94.62 85 HIS A N 1
ATOM 697 C CA . HIS A 1 85 ? -1.785 -8.439 6.522 1.00 94.62 85 HIS A CA 1
ATOM 698 C C . HIS A 1 85 ? -1.129 -7.586 7.606 1.00 94.62 85 HIS A C 1
ATOM 700 O O . HIS A 1 85 ? -1.810 -7.146 8.528 1.00 94.62 85 HIS A O 1
ATOM 706 N N . ASP A 1 86 ? 0.172 -7.341 7.438 1.00 93.06 86 ASP A N 1
ATOM 707 C CA . ASP A 1 86 ? 0.959 -6.339 8.166 1.00 93.06 86 ASP A CA 1
ATOM 708 C C . ASP A 1 86 ? 1.340 -5.138 7.265 1.00 93.06 86 ASP A C 1
ATOM 710 O O . ASP A 1 86 ? 1.083 -5.142 6.051 1.00 93.06 86 ASP A O 1
ATOM 714 N N . HIS A 1 87 ? 1.926 -4.086 7.847 1.00 90.69 87 HIS A N 1
ATOM 715 C CA . HIS A 1 87 ? 2.402 -2.880 7.146 1.00 90.69 87 HIS A CA 1
ATOM 716 C C . HIS A 1 87 ? 3.913 -2.685 7.264 1.00 90.69 87 HIS A C 1
ATOM 718 O O . HIS A 1 87 ? 4.528 -2.048 6.402 1.00 90.69 87 HIS A O 1
ATOM 724 N N . LEU A 1 88 ? 4.517 -3.200 8.338 1.00 89.69 88 LEU A N 1
ATOM 725 C CA . LEU A 1 88 ? 5.916 -3.002 8.711 1.00 89.69 88 LEU A CA 1
ATOM 726 C C . LEU A 1 88 ? 6.288 -1.511 8.787 1.00 89.69 88 LEU A C 1
ATOM 728 O O . LEU A 1 88 ? 7.394 -1.099 8.428 1.00 89.69 88 LEU A O 1
ATOM 732 N N . SER A 1 89 ? 5.335 -0.663 9.161 1.00 87.88 89 SER A N 1
ATOM 733 C CA . SER A 1 89 ? 5.451 0.793 9.189 1.00 87.88 89 SER A CA 1
ATOM 734 C C . SER A 1 89 ? 4.447 1.332 10.194 1.00 87.88 89 SER A C 1
ATOM 736 O O . SER A 1 89 ? 3.381 0.749 10.365 1.00 87.88 89 SER A O 1
ATOM 738 N N . TRP A 1 90 ? 4.768 2.442 10.854 1.00 89.62 90 TRP A N 1
ATOM 739 C CA . TRP A 1 90 ? 3.748 3.132 11.628 1.00 89.62 90 TRP A CA 1
ATOM 740 C C . TRP A 1 90 ? 2.849 3.960 10.708 1.00 89.62 90 TRP A C 1
ATOM 742 O O . TRP A 1 90 ? 3.264 4.402 9.629 1.00 89.62 90 TRP A O 1
ATOM 752 N N . GLY A 1 91 ? 1.623 4.210 11.152 1.00 90.25 91 GLY A N 1
ATOM 753 C CA . GLY A 1 91 ? 0.692 5.061 10.427 1.00 90.25 91 GLY A CA 1
ATOM 754 C C . GLY A 1 91 ? -0.586 5.365 11.189 1.00 90.25 91 GLY A C 1
ATOM 755 O O . GLY A 1 91 ? -0.713 5.080 12.375 1.00 90.25 91 GLY A O 1
ATOM 756 N N . LEU A 1 92 ? -1.535 5.952 10.471 1.00 92.69 92 LEU A N 1
ATOM 757 C CA . LEU A 1 92 ? -2.886 6.220 10.938 1.00 92.69 92 LEU A CA 1
ATOM 758 C C . LEU A 1 92 ? -3.896 5.884 9.847 1.00 92.69 92 LEU A C 1
ATOM 760 O O . LEU A 1 92 ? -3.683 6.212 8.677 1.00 92.69 92 LEU A O 1
ATOM 764 N N . ILE A 1 93 ? -5.025 5.306 10.255 1.00 94.88 93 ILE A N 1
ATOM 765 C CA . ILE A 1 93 ? -6.179 5.062 9.386 1.00 94.88 93 ILE A CA 1
ATOM 766 C C . ILE A 1 93 ? -7.330 5.918 9.879 1.00 94.88 93 ILE A C 1
ATOM 768 O O . ILE A 1 93 ? -7.738 5.834 11.031 1.00 94.88 93 ILE A O 1
ATOM 772 N N . GLY A 1 94 ? -7.872 6.745 8.998 1.00 96.44 94 GLY A N 1
ATOM 773 C CA . GLY A 1 94 ? -8.992 7.620 9.295 1.00 96.44 94 GLY A CA 1
ATOM 774 C C . GLY A 1 94 ? -10.189 7.282 8.427 1.00 96.44 94 GLY A C 1
ATOM 775 O O . GLY A 1 94 ? -10.073 7.258 7.203 1.00 96.44 94 GLY A O 1
ATOM 776 N N . VAL A 1 95 ? -11.346 7.032 9.035 1.00 97.56 95 VAL A N 1
ATOM 777 C CA . VAL A 1 95 ? -12.579 6.739 8.296 1.00 97.56 95 VAL A CA 1
ATOM 778 C C . VAL A 1 95 ? -13.098 8.027 7.668 1.00 97.56 95 VAL A C 1
ATOM 780 O O . VAL A 1 95 ? -13.526 8.949 8.360 1.00 97.56 95 VAL A O 1
ATOM 783 N N . TYR A 1 96 ? -13.053 8.089 6.342 1.00 98.25 96 TYR A N 1
ATOM 784 C CA . TYR A 1 96 ? -13.406 9.270 5.561 1.00 98.25 96 TYR A CA 1
ATOM 785 C C . TYR A 1 96 ? -14.851 9.226 5.066 1.00 98.25 96 TYR A C 1
ATOM 787 O O . TYR A 1 96 ? -15.504 10.264 4.986 1.00 98.25 96 TYR A O 1
ATOM 795 N N . GLN A 1 97 ? -15.376 8.043 4.744 1.00 97.62 97 GLN A N 1
ATOM 796 C CA . GLN A 1 97 ? -16.784 7.848 4.395 1.00 97.62 97 GLN A CA 1
ATOM 797 C C . GLN A 1 97 ? -17.318 6.563 5.016 1.00 97.62 97 GLN A C 1
ATOM 799 O O . GLN A 1 97 ? -16.707 5.501 4.874 1.00 97.62 97 GLN A O 1
ATOM 804 N N . ASN A 1 98 ? -18.512 6.659 5.602 1.00 96.69 98 ASN A N 1
ATOM 805 C CA . ASN A 1 98 ? -19.287 5.530 6.116 1.00 96.69 98 ASN A CA 1
ATOM 806 C C . ASN A 1 98 ? -18.613 4.801 7.284 1.00 96.69 98 ASN A C 1
ATOM 808 O O . ASN A 1 98 ? -18.428 5.410 8.335 1.00 96.69 98 ASN A O 1
ATOM 812 N N . ARG A 1 99 ? -18.357 3.494 7.157 1.00 95.81 99 ARG A N 1
ATOM 813 C CA . ARG A 1 99 ? -17.855 2.655 8.252 1.00 95.81 99 ARG A CA 1
ATOM 814 C C . ARG A 1 99 ? -16.904 1.582 7.761 1.00 95.81 99 ARG A C 1
ATOM 816 O O . ARG A 1 99 ? -17.057 1.081 6.645 1.00 95.81 99 ARG A O 1
ATOM 823 N N . ILE A 1 100 ? -15.985 1.195 8.631 1.00 96.75 100 ILE A N 1
ATOM 824 C CA . ILE A 1 100 ? -15.115 0.034 8.449 1.00 96.75 100 ILE A CA 1
ATOM 825 C C . ILE A 1 100 ? -15.091 -0.795 9.732 1.00 96.75 100 ILE A C 1
ATOM 827 O O . ILE A 1 100 ? -15.253 -0.248 10.822 1.00 96.75 100 ILE A O 1
ATOM 831 N N . THR A 1 101 ? -14.842 -2.091 9.600 1.00 96.00 101 THR A N 1
ATOM 832 C CA . THR A 1 101 ? -14.525 -2.975 10.725 1.00 96.00 101 THR A CA 1
ATOM 833 C C . THR A 1 101 ? -13.066 -3.381 10.619 1.00 96.00 101 THR A C 1
ATOM 835 O O . THR A 1 101 ? -12.602 -3.754 9.540 1.00 96.00 101 THR A O 1
ATOM 838 N N . GLU A 1 102 ? -12.352 -3.295 11.734 1.00 95.00 102 GLU A N 1
ATOM 839 C CA . GLU A 1 102 ? -11.016 -3.845 11.907 1.00 95.00 102 GLU A CA 1
ATOM 840 C C . GLU A 1 102 ? -11.094 -5.121 12.736 1.00 95.00 102 GLU A C 1
ATOM 842 O O . GLU A 1 102 ? -11.618 -5.117 13.848 1.00 95.00 102 GLU A O 1
ATOM 847 N N . GLU A 1 103 ? -10.508 -6.192 12.220 1.00 94.69 103 GLU A N 1
ATOM 848 C CA . GLU A 1 103 ? -10.195 -7.399 12.975 1.00 94.69 103 GLU A CA 1
ATOM 849 C C . GLU A 1 103 ? -8.684 -7.439 13.227 1.00 94.69 103 GLU A C 1
ATOM 851 O O . GLU A 1 103 ? -7.897 -7.420 12.278 1.00 94.69 103 GLU A O 1
ATOM 856 N N . ARG A 1 104 ? -8.270 -7.512 14.494 1.00 93.19 104 ARG A N 1
ATOM 857 C CA . ARG A 1 104 ? -6.855 -7.529 14.897 1.00 93.19 104 ARG A CA 1
ATOM 858 C C . ARG A 1 104 ? -6.390 -8.948 15.179 1.00 93.19 104 ARG A C 1
ATOM 860 O O . ARG A 1 104 ? -7.142 -9.751 15.730 1.00 93.19 104 ARG A O 1
ATOM 867 N N . PHE A 1 105 ? -5.143 -9.246 14.831 1.00 92.81 105 PHE A N 1
ATOM 868 C CA . PHE A 1 105 ? -4.520 -10.551 15.011 1.00 92.81 105 PHE A CA 1
ATOM 869 C C . PHE A 1 105 ? -3.134 -10.408 15.643 1.00 92.81 105 PHE A C 1
ATOM 871 O O . PHE A 1 105 ? -2.473 -9.380 15.525 1.00 92.81 105 PHE A O 1
ATOM 878 N N . LYS A 1 106 ? -2.664 -11.479 16.281 1.00 91.88 106 LYS A N 1
ATOM 879 C CA . LYS A 1 106 ? -1.263 -11.636 16.682 1.00 91.88 106 LYS A CA 1
ATOM 880 C C . LYS A 1 106 ? -0.694 -12.912 16.089 1.00 91.88 106 LYS A C 1
ATOM 882 O O . LYS A 1 106 ? -1.401 -13.918 16.001 1.00 91.88 106 LYS A O 1
ATOM 887 N N . ARG A 1 107 ? 0.590 -12.891 15.745 1.00 91.50 107 ARG A N 1
ATOM 888 C CA . ARG A 1 107 ? 1.345 -14.111 15.454 1.00 91.50 107 ARG A CA 1
ATOM 889 C C . ARG A 1 107 ? 1.625 -14.857 16.758 1.00 91.50 107 ARG A C 1
ATOM 891 O O . ARG A 1 107 ? 1.977 -14.225 17.752 1.00 91.50 107 ARG A O 1
ATOM 898 N N . VAL A 1 108 ? 1.415 -16.171 16.761 1.00 92.75 108 VAL A N 1
ATOM 899 C CA . VAL A 1 108 ? 1.581 -17.041 17.943 1.00 92.75 108 VAL A CA 1
ATOM 900 C C . VAL A 1 108 ? 2.611 -18.151 17.747 1.00 92.75 108 VAL A C 1
ATOM 902 O O . VAL A 1 108 ? 2.874 -18.896 18.684 1.00 92.75 108 VAL A O 1
ATOM 905 N N . ASP A 1 109 ? 3.205 -18.251 16.558 1.00 91.75 109 ASP A N 1
ATOM 906 C CA . ASP A 1 109 ? 4.390 -19.068 16.303 1.00 91.75 109 ASP A CA 1
ATOM 907 C C . ASP A 1 109 ? 5.687 -18.241 16.367 1.00 91.75 109 ASP A C 1
ATOM 909 O O . ASP A 1 109 ? 5.667 -17.012 16.286 1.00 91.75 109 ASP A O 1
ATOM 913 N N . GLU A 1 110 ? 6.823 -18.935 16.439 1.00 87.56 110 GLU A N 1
ATOM 914 C CA . GLU A 1 110 ? 8.162 -18.334 16.545 1.00 87.56 110 GLU A CA 1
ATOM 915 C C . GLU A 1 110 ? 8.700 -17.756 15.222 1.00 87.56 110 GLU A C 1
ATOM 917 O O . GLU A 1 110 ? 9.715 -17.064 15.202 1.00 87.56 110 GLU A O 1
ATOM 922 N N . GLY A 1 111 ? 8.038 -18.009 14.087 1.00 86.50 111 GLY A N 1
ATOM 923 C CA . GLY A 1 111 ? 8.476 -17.495 12.789 1.00 86.50 111 GLY A CA 1
ATOM 924 C C . GLY A 1 111 ? 9.621 -18.250 12.118 1.00 86.50 111 GLY A C 1
ATOM 925 O O . GLY A 1 111 ? 10.169 -17.764 11.134 1.00 86.50 111 GLY A O 1
ATOM 926 N N . GLU A 1 112 ? 9.965 -19.441 12.604 1.00 88.44 112 GLU A N 1
ATOM 927 C CA . GLU A 1 112 ? 11.142 -20.196 12.148 1.00 88.44 112 GLU A CA 1
ATOM 928 C C . GLU A 1 112 ? 10.946 -20.911 10.803 1.00 88.44 112 GLU A C 1
ATOM 930 O O . GLU A 1 112 ? 11.909 -21.197 10.090 1.00 88.44 112 GLU A O 1
ATOM 935 N N . LYS A 1 113 ? 9.697 -21.223 10.438 1.00 91.25 113 LYS A N 1
ATOM 936 C CA . LYS A 1 113 ? 9.382 -21.976 9.220 1.00 91.25 113 LYS A CA 1
ATOM 937 C C . LYS A 1 113 ? 8.940 -21.036 8.101 1.00 91.25 113 LYS A C 1
ATOM 939 O O . LYS A 1 113 ? 7.866 -20.439 8.161 1.00 91.25 113 LYS A O 1
ATOM 944 N N . ALA A 1 114 ? 9.743 -20.972 7.040 1.00 90.75 114 ALA A N 1
ATOM 945 C CA . ALA A 1 114 ? 9.410 -20.231 5.826 1.00 90.75 114 ALA A CA 1
ATOM 946 C C . ALA A 1 114 ? 8.027 -20.637 5.280 1.00 90.75 114 ALA A C 1
ATOM 948 O O . ALA A 1 114 ? 7.690 -21.821 5.209 1.00 90.75 114 ALA A O 1
ATOM 949 N N . GLY A 1 115 ? 7.222 -19.638 4.915 1.00 93.50 115 GLY A N 1
ATOM 950 C CA . GLY A 1 115 ? 5.874 -19.826 4.372 1.00 93.50 115 GLY A CA 1
ATOM 951 C C . GLY A 1 115 ? 4.806 -20.259 5.385 1.00 93.50 115 GLY A C 1
ATOM 952 O O . GLY A 1 115 ? 3.633 -20.321 5.026 1.00 93.50 115 GLY A O 1
ATOM 953 N N . TYR A 1 116 ? 5.169 -20.534 6.641 1.00 96.38 116 TYR A N 1
ATOM 954 C CA . TYR A 1 116 ? 4.239 -20.907 7.707 1.00 96.38 116 TYR A CA 1
ATOM 955 C C . TYR A 1 116 ? 4.003 -19.732 8.653 1.00 96.38 116 TYR A C 1
ATOM 957 O O . TYR A 1 116 ? 4.938 -19.001 8.981 1.00 96.38 116 TYR A O 1
ATOM 965 N N . ALA A 1 117 ? 2.765 -19.570 9.111 1.00 95.50 117 ALA A N 1
ATOM 966 C CA . ALA A 1 117 ? 2.436 -18.699 10.233 1.00 95.50 117 ALA A CA 1
ATOM 967 C C . ALA A 1 117 ? 1.173 -19.192 10.936 1.00 95.50 117 ALA A C 1
ATOM 969 O O . ALA A 1 117 ? 0.196 -19.576 10.291 1.00 95.50 117 ALA A O 1
ATOM 970 N N . GLU A 1 118 ? 1.176 -19.113 12.259 1.00 95.62 118 GLU A N 1
ATOM 971 C CA . GLU A 1 118 ? -0.007 -19.295 13.084 1.00 95.62 118 GLU A CA 1
ATOM 972 C C . GLU A 1 118 ? -0.385 -17.941 13.677 1.00 95.62 118 GLU A C 1
ATOM 974 O O . GLU A 1 118 ? 0.416 -17.283 14.343 1.00 95.62 118 GLU A O 1
ATOM 979 N N . ILE A 1 119 ? -1.609 -17.499 13.398 1.00 94.69 119 ILE A N 1
ATOM 980 C CA . ILE A 1 119 ? -2.135 -16.228 13.891 1.00 94.69 119 ILE A CA 1
ATOM 981 C C . ILE A 1 119 ? -3.438 -16.460 14.650 1.00 94.69 119 ILE A C 1
ATOM 983 O O . ILE A 1 119 ? -4.221 -17.348 14.315 1.00 94.69 119 ILE A O 1
ATOM 987 N N . GLN A 1 120 ? -3.681 -15.633 15.658 1.00 94.56 120 GLN A N 1
ATOM 988 C CA . GLN A 1 120 ? -4.894 -15.659 16.465 1.00 94.56 120 GLN A CA 1
ATOM 989 C C . GLN A 1 120 ? -5.553 -14.285 16.438 1.00 94.56 120 GLN A C 1
ATOM 991 O O . GLN A 1 120 ? -4.870 -13.283 16.645 1.00 94.56 120 GLN A O 1
ATOM 996 N N . GLN A 1 121 ? -6.870 -14.236 16.221 1.00 94.94 121 GLN A N 1
ATOM 997 C CA . GLN A 1 121 ? -7.626 -12.992 16.349 1.00 94.94 121 GLN A CA 1
ATOM 998 C C . GLN A 1 121 ? -7.621 -12.541 17.814 1.00 94.94 121 GLN A C 1
ATOM 1000 O O . GLN A 1 121 ? -7.919 -13.321 18.719 1.00 94.94 121 GLN A O 1
ATOM 1005 N N . THR A 1 122 ? -7.255 -11.288 18.043 1.00 92.75 122 THR A N 1
ATOM 1006 C CA . THR A 1 122 ? -7.142 -10.668 19.367 1.00 92.75 122 THR A CA 1
ATOM 1007 C C . THR A 1 122 ? -8.236 -9.645 19.628 1.00 92.75 122 THR A C 1
ATOM 1009 O O . THR A 1 122 ? -8.489 -9.315 20.785 1.00 92.75 122 THR A O 1
ATOM 1012 N N . GLY A 1 123 ? -8.911 -9.156 18.586 1.00 92.00 123 GLY A N 1
ATOM 1013 C CA . GLY A 1 123 ? -10.000 -8.206 18.749 1.00 92.00 123 GLY A CA 1
ATOM 1014 C C . GLY A 1 123 ? -10.739 -7.892 17.459 1.00 92.00 123 GLY A C 1
ATOM 1015 O O 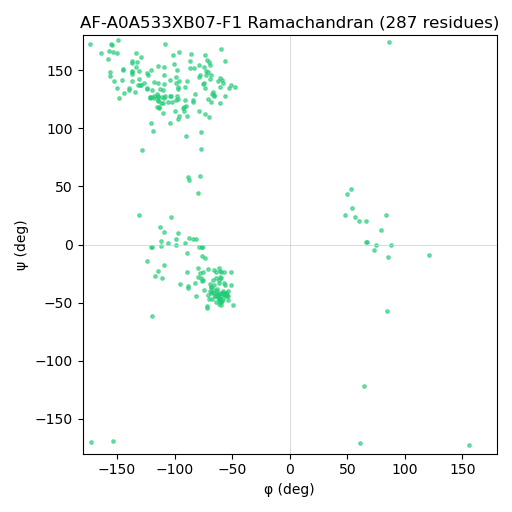. GLY A 1 123 ? -10.344 -8.298 16.365 1.00 92.00 123 GLY A O 1
ATOM 1016 N N . GLU A 1 124 ? -11.821 -7.145 17.622 1.00 93.94 124 GLU A N 1
ATOM 1017 C CA . GLU A 1 124 ? -12.627 -6.593 16.543 1.00 93.94 124 GLU A CA 1
ATOM 1018 C C . GLU A 1 124 ? -13.168 -5.228 16.976 1.00 93.94 124 GLU A C 1
ATOM 1020 O O . GLU A 1 124 ? -13.486 -5.015 18.151 1.00 93.94 124 GLU A O 1
ATOM 1025 N N . SER A 1 125 ? -13.219 -4.263 16.065 1.00 92.94 125 SER A N 1
ATOM 1026 C CA . SER A 1 125 ? -13.743 -2.925 16.339 1.00 92.94 125 SER A CA 1
ATOM 1027 C C . SER A 1 125 ? -14.356 -2.316 15.080 1.00 92.94 125 SER A C 1
ATOM 1029 O O . SER A 1 125 ? -13.759 -2.366 14.008 1.00 92.94 125 SER A O 1
ATOM 1031 N N . GLU A 1 126 ? -15.543 -1.720 15.205 1.00 95.06 126 GLU A N 1
ATOM 1032 C CA . GLU A 1 126 ? -16.179 -0.950 14.131 1.00 95.06 126 GLU A CA 1
ATOM 1033 C C . GLU A 1 126 ? -15.898 0.543 14.325 1.00 95.06 126 GLU A C 1
ATOM 1035 O O . GLU A 1 126 ? -16.013 1.081 15.430 1.00 95.06 126 GLU A O 1
ATOM 1040 N N . PHE A 1 127 ? -15.548 1.221 13.235 1.00 94.88 127 PHE A N 1
ATOM 1041 C CA . PHE A 1 127 ? -15.224 2.638 13.222 1.00 94.88 127 PHE A CA 1
ATOM 1042 C C . PHE A 1 127 ? -16.150 3.384 12.270 1.00 94.88 127 PHE A C 1
ATOM 1044 O O . PHE A 1 127 ? -16.269 3.053 11.088 1.00 94.88 127 PHE A O 1
ATOM 1051 N N . GLU A 1 128 ? -16.793 4.418 12.803 1.00 96.50 128 GLU A N 1
ATOM 1052 C CA . GLU A 1 128 ? -17.635 5.330 12.036 1.00 96.50 128 GLU A CA 1
ATOM 1053 C C . GLU A 1 128 ? -16.826 6.465 11.401 1.00 96.50 128 GLU A C 1
ATOM 1055 O O . GLU A 1 128 ? -15.689 6.743 11.786 1.00 96.50 128 GLU A O 1
ATOM 1060 N N . GLU A 1 129 ? -17.435 7.145 10.434 1.00 96.31 129 GLU A N 1
ATOM 1061 C CA . GLU A 1 129 ? -16.889 8.334 9.788 1.00 96.31 129 GLU A CA 1
ATOM 1062 C C . GLU A 1 129 ? -16.354 9.360 10.803 1.00 96.31 129 GLU A C 1
ATOM 1064 O O . GLU A 1 129 ? -16.979 9.644 11.827 1.00 96.31 129 GLU A O 1
ATOM 1069 N N . GLY A 1 130 ? -15.169 9.910 10.529 1.00 95.44 130 GLY A N 1
ATOM 1070 C CA . GLY A 1 130 ? -14.489 10.849 11.423 1.00 95.44 130 GLY A CA 1
ATOM 1071 C C . GLY A 1 130 ? -13.649 10.187 12.517 1.00 95.44 130 GLY A C 1
ATOM 1072 O O . GLY A 1 130 ? -12.874 10.878 13.184 1.00 95.44 130 GLY A O 1
ATOM 1073 N N . LYS A 1 131 ? -13.758 8.867 12.723 1.00 95.38 131 LYS A N 1
ATOM 1074 C CA . LYS A 1 131 ? -12.891 8.141 13.659 1.00 95.38 131 LYS A CA 1
ATOM 1075 C C . LYS A 1 131 ? -11.527 7.859 13.038 1.00 95.38 131 LYS A C 1
ATOM 1077 O O . LYS A 1 131 ? -11.408 7.582 11.847 1.00 95.38 131 LYS A O 1
ATOM 1082 N N . ILE A 1 132 ? -10.502 7.928 13.882 1.00 92.56 132 ILE A N 1
ATOM 1083 C CA . ILE A 1 132 ? -9.121 7.582 13.554 1.00 92.56 132 ILE A CA 1
ATOM 1084 C C . ILE A 1 132 ? -8.752 6.363 14.394 1.00 92.56 132 ILE A C 1
ATOM 1086 O O . ILE A 1 132 ? -8.962 6.371 15.607 1.00 92.56 132 ILE A O 1
ATOM 1090 N N . LEU A 1 133 ? -8.242 5.335 13.727 1.00 87.56 133 LEU A N 1
ATOM 1091 C CA . LEU A 1 133 ? -7.713 4.117 14.314 1.00 87.56 133 LEU A CA 1
ATOM 1092 C C . LEU A 1 133 ? -6.262 4.390 14.712 1.00 87.56 133 LEU A C 1
ATOM 1094 O O . LEU A 1 133 ? -5.451 4.791 13.874 1.00 87.56 133 LEU A O 1
ATOM 1098 N N . GLU A 1 134 ? -5.965 4.203 15.993 1.00 68.69 134 GLU A N 1
ATOM 1099 C CA . GLU A 1 134 ? -4.628 4.410 16.572 1.00 68.69 134 GLU A CA 1
ATOM 1100 C C . GLU A 1 134 ? -3.981 3.085 16.992 1.00 68.69 134 GLU A C 1
ATOM 1102 O O . GLU A 1 134 ? -2.761 2.945 16.964 1.00 68.69 134 GLU A O 1
ATOM 1107 N N . GLU A 1 135 ? -4.810 2.105 17.353 1.00 58.66 135 GLU A N 1
ATOM 1108 C CA . GLU A 1 135 ? -4.415 0.754 17.739 1.00 58.66 135 GLU A CA 1
ATOM 1109 C C . GLU A 1 135 ? -4.391 -0.114 16.470 1.00 58.66 135 GLU A C 1
ATOM 1111 O O . GLU A 1 135 ? -5.407 -0.209 15.793 1.00 58.66 135 GLU A O 1
ATOM 1116 N N . GLY A 1 136 ? -3.236 -0.687 16.110 1.00 52.47 136 GLY A N 1
ATOM 1117 C CA . GLY A 1 136 ? -3.053 -1.490 14.884 1.00 52.47 136 GLY A CA 1
ATOM 1118 C C . GLY A 1 136 ? -1.995 -0.968 13.903 1.00 52.47 136 GLY A C 1
ATOM 1119 O O . GLY A 1 136 ? -1.642 -1.668 12.963 1.00 52.47 136 GLY A O 1
ATOM 1120 N N . LEU A 1 137 ? -1.460 0.242 14.123 1.00 59.53 137 LEU A N 1
ATOM 1121 C CA . LEU A 1 137 ? -0.383 0.839 13.312 1.00 59.53 137 LEU A CA 1
ATOM 1122 C C . LEU A 1 137 ? 0.769 1.401 14.160 1.00 59.53 137 LEU A C 1
ATOM 1124 O O . LEU A 1 137 ? 1.501 2.303 13.744 1.00 59.53 137 LEU A O 1
ATOM 1128 N N . VAL A 1 138 ? 0.953 0.863 15.366 1.00 56.59 138 VAL A N 1
ATOM 1129 C CA . VAL A 1 138 ? 2.130 1.144 16.191 1.00 56.59 138 VAL A CA 1
ATOM 1130 C C . VAL A 1 138 ? 3.199 0.115 15.845 1.00 56.59 138 VAL A C 1
ATOM 1132 O O . VAL A 1 138 ? 3.253 -0.973 16.417 1.00 56.59 138 VAL A O 1
ATOM 1135 N N . PHE A 1 139 ? 4.077 0.469 14.905 1.00 53.19 139 PHE A N 1
ATOM 1136 C CA . PHE A 1 139 ? 5.295 -0.302 14.689 1.00 53.19 139 PHE A CA 1
ATOM 1137 C C . PHE A 1 139 ? 6.297 0.044 15.796 1.00 53.19 139 PHE A C 1
ATOM 1139 O O . PHE A 1 139 ? 6.984 1.067 15.757 1.00 53.19 139 PHE A O 1
ATOM 1146 N N . ASP A 1 140 ? 6.320 -0.801 16.816 1.00 54.75 140 ASP A N 1
ATOM 1147 C CA . ASP A 1 140 ? 7.427 -0.962 17.750 1.00 54.75 140 ASP A CA 1
ATOM 1148 C C . ASP A 1 140 ? 7.890 -2.413 17.579 1.00 54.75 140 ASP A C 1
ATOM 1150 O O . ASP A 1 140 ? 7.057 -3.327 17.625 1.00 54.75 140 ASP A O 1
ATOM 1154 N N . GLU A 1 141 ? 9.190 -2.629 17.346 1.00 48.19 141 GLU A N 1
ATOM 1155 C CA . GLU A 1 141 ? 9.797 -3.959 17.155 1.00 48.19 141 GLU A CA 1
ATOM 1156 C C . GLU A 1 141 ? 9.416 -4.937 18.282 1.00 48.19 141 GLU A C 1
ATOM 1158 O O . GLU A 1 141 ? 9.392 -6.154 18.073 1.00 48.19 141 GLU A O 1
ATOM 1163 N N . LEU A 1 142 ? 9.057 -4.398 19.453 1.00 45.03 142 LEU A N 1
ATOM 1164 C CA . LEU A 1 142 ? 8.605 -5.137 20.626 1.00 45.03 142 LEU A 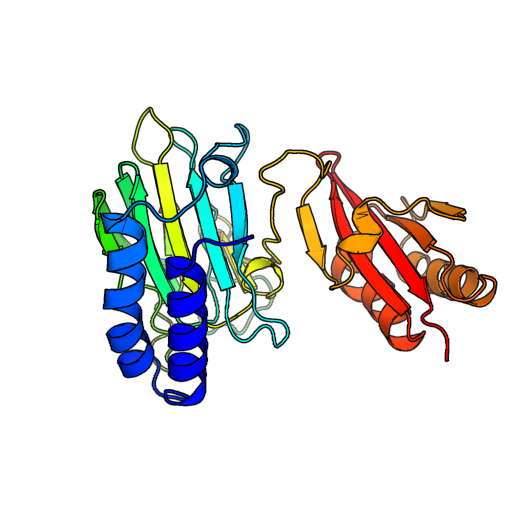CA 1
ATOM 1165 C C . LEU A 1 142 ? 7.120 -5.526 20.602 1.00 45.03 142 LEU A C 1
ATOM 1167 O O . LEU A 1 142 ? 6.770 -6.561 21.165 1.00 45.03 142 LEU A O 1
ATOM 1171 N N . ARG A 1 143 ? 6.234 -4.714 20.006 1.00 53.69 143 ARG A N 1
ATOM 1172 C CA . ARG A 1 143 ? 4.776 -4.921 20.113 1.00 53.69 143 ARG A CA 1
ATOM 1173 C C . ARG A 1 143 ? 4.224 -5.840 19.026 1.00 53.69 143 ARG A C 1
ATOM 1175 O O . ARG A 1 143 ? 3.361 -6.652 19.329 1.00 53.69 143 ARG A O 1
ATOM 1182 N N . ARG A 1 144 ? 4.731 -5.764 17.786 1.00 59.94 144 ARG A N 1
ATOM 1183 C CA . ARG A 1 144 ? 4.254 -6.577 16.637 1.00 59.94 144 ARG A CA 1
ATOM 1184 C C . ARG A 1 144 ? 2.713 -6.594 16.466 1.00 59.94 144 ARG A C 1
ATOM 1186 O O . ARG A 1 144 ? 2.168 -7.529 15.882 1.00 59.94 144 ARG A O 1
ATOM 1193 N N . GLU A 1 145 ? 2.009 -5.567 16.947 1.00 71.88 145 GLU A N 1
ATOM 1194 C CA . GLU A 1 145 ? 0.547 -5.405 16.845 1.00 71.88 145 GLU A CA 1
ATOM 1195 C C . GLU A 1 145 ? 0.172 -4.699 15.532 1.00 71.88 145 GLU A C 1
ATOM 1197 O O . GLU A 1 145 ? -0.444 -3.637 15.528 1.00 71.88 145 GLU A O 1
ATOM 1202 N N . ASP A 1 146 ? 0.613 -5.274 14.414 1.00 86.81 146 ASP A N 1
ATOM 1203 C CA . ASP A 1 146 ? 0.468 -4.713 13.059 1.00 86.81 146 ASP A CA 1
ATOM 1204 C C . ASP A 1 146 ? -0.336 -5.643 12.131 1.00 86.81 146 ASP A C 1
ATOM 1206 O O . ASP A 1 146 ? -0.575 -5.331 10.972 1.00 86.81 146 ASP A O 1
ATOM 1210 N N . ILE A 1 147 ? -0.758 -6.814 12.624 1.00 91.75 147 ILE A N 1
ATOM 1211 C CA . ILE A 1 147 ? -1.480 -7.799 11.815 1.00 91.75 147 ILE A CA 1
ATOM 1212 C C . ILE A 1 147 ? -2.978 -7.560 11.958 1.00 91.75 147 ILE A C 1
ATOM 1214 O O . ILE A 1 147 ? -3.553 -7.773 13.028 1.00 91.75 147 ILE A O 1
ATOM 1218 N N . HIS A 1 148 ? -3.637 -7.174 10.870 1.00 93.81 148 HIS A N 1
ATOM 1219 C CA . HIS A 1 148 ? -5.076 -6.947 10.893 1.00 93.81 148 HIS A CA 1
ATOM 1220 C C . HIS A 1 148 ? -5.766 -7.247 9.559 1.00 93.81 148 HIS A C 1
ATOM 1222 O O . HIS A 1 148 ? -5.139 -7.567 8.544 1.00 93.81 148 HIS A O 1
ATOM 1228 N N . ARG A 1 149 ? -7.092 -7.133 9.560 1.00 94.06 149 ARG A N 1
ATOM 1229 C CA . ARG A 1 1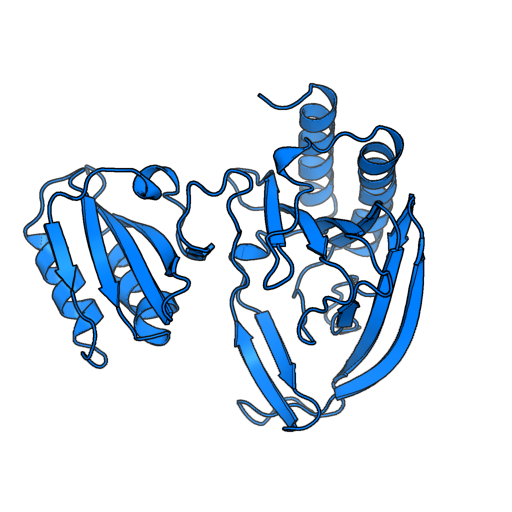49 ? -7.923 -7.086 8.362 1.00 94.06 149 ARG A CA 1
ATOM 1230 C C . ARG A 1 149 ? -8.942 -5.967 8.499 1.00 94.06 149 ARG A C 1
ATOM 1232 O O . ARG A 1 149 ? -9.674 -5.914 9.481 1.00 94.06 149 ARG A O 1
ATOM 1239 N N . ILE A 1 150 ? -9.038 -5.138 7.464 1.00 94.81 150 ILE A N 1
ATOM 1240 C CA . ILE A 1 150 ? -10.128 -4.177 7.308 1.00 94.81 150 ILE A CA 1
ATOM 1241 C C . ILE A 1 150 ? -11.179 -4.747 6.352 1.00 94.81 150 ILE A C 1
ATOM 1243 O O . ILE A 1 150 ? -10.858 -5.358 5.322 1.00 94.81 150 ILE A O 1
ATOM 1247 N N . LEU A 1 151 ? -12.445 -4.533 6.696 1.00 95.56 151 LEU A N 1
ATOM 1248 C CA . LEU A 1 151 ? -13.592 -4.827 5.850 1.00 95.56 151 LEU A CA 1
ATOM 1249 C C . LEU A 1 151 ? -14.628 -3.700 5.901 1.00 95.56 151 LEU A C 1
ATOM 1251 O O . LEU A 1 151 ? -14.691 -2.920 6.850 1.00 95.56 151 LEU A O 1
ATOM 1255 N N . ASN A 1 152 ? -15.459 -3.629 4.867 1.00 97.31 152 ASN A N 1
ATOM 1256 C CA . ASN A 1 152 ? -16.622 -2.758 4.811 1.00 97.31 152 ASN A CA 1
ATOM 1257 C C . ASN A 1 152 ? -17.878 -3.554 5.200 1.00 97.31 152 ASN A C 1
ATOM 1259 O O . ASN A 1 152 ? -18.344 -4.361 4.392 1.00 97.31 152 ASN A O 1
ATOM 1263 N N . PRO A 1 153 ? -18.465 -3.316 6.388 1.00 96.06 153 PRO A N 1
ATOM 1264 C CA . PRO A 1 153 ? -19.653 -4.038 6.843 1.00 96.06 153 PRO A CA 1
ATOM 1265 C C . PRO A 1 153 ? -20.948 -3.556 6.165 1.00 96.06 153 PRO A C 1
ATOM 1267 O O . PRO A 1 153 ? -22.029 -4.069 6.446 1.00 96.06 153 PRO A O 1
ATOM 1270 N N . THR A 1 154 ? -20.883 -2.538 5.303 1.00 94.75 154 THR A N 1
ATOM 1271 C CA . THR A 1 154 ? -22.066 -1.843 4.787 1.00 94.75 154 THR A CA 1
ATOM 1272 C C . THR A 1 154 ? -22.449 -2.279 3.368 1.00 94.75 154 THR A C 1
ATOM 1274 O O . THR A 1 154 ? -21.652 -2.837 2.613 1.00 94.75 154 THR A O 1
ATOM 1277 N N . ALA A 1 155 ? -23.687 -1.961 2.973 1.00 95.12 155 ALA A N 1
ATOM 1278 C CA . ALA A 1 155 ? -24.206 -2.175 1.618 1.00 95.12 155 ALA A CA 1
ATOM 1279 C C . ALA A 1 155 ? -23.802 -1.073 0.611 1.00 95.12 155 ALA A C 1
ATOM 1281 O O . ALA A 1 155 ? -24.269 -1.072 -0.527 1.00 95.12 155 ALA A O 1
ATOM 1282 N N . ARG A 1 156 ? -22.962 -0.113 1.018 1.00 94.44 156 ARG A N 1
ATOM 1283 C CA . ARG A 1 156 ? -22.489 1.011 0.193 1.00 94.44 156 ARG A CA 1
ATOM 1284 C C . ARG A 1 156 ? -20.964 1.113 0.257 1.00 94.44 156 ARG A C 1
ATOM 1286 O O . ARG A 1 156 ? -20.375 0.542 1.167 1.00 94.44 156 ARG A O 1
ATOM 1293 N N . PRO A 1 157 ? -20.292 1.804 -0.677 1.00 95.94 157 PRO A N 1
ATOM 1294 C CA . PRO A 1 157 ? -18.845 1.960 -0.590 1.00 95.94 157 PRO A CA 1
ATOM 1295 C C . PRO A 1 157 ? -18.417 2.719 0.673 1.00 95.94 157 PRO A C 1
ATOM 1297 O O . PRO A 1 157 ? -19.065 3.695 1.032 1.00 95.94 157 PRO A O 1
ATOM 1300 N N . SER A 1 158 ? -17.329 2.309 1.316 1.00 97.81 158 SER A N 1
ATOM 1301 C CA . SER A 1 158 ? -16.683 3.033 2.420 1.00 97.81 158 SER A CA 1
ATOM 1302 C C . SER A 1 158 ? -15.302 3.512 1.992 1.00 97.81 158 SER A C 1
ATOM 1304 O O . SER A 1 158 ? -14.672 2.901 1.129 1.00 97.81 158 SER A O 1
ATOM 1306 N N . VAL A 1 159 ? -14.810 4.588 2.606 1.00 98.19 159 VAL A N 1
ATOM 1307 C CA . VAL A 1 159 ? -13.476 5.131 2.313 1.00 98.19 159 VAL A CA 1
ATOM 1308 C C . VAL A 1 159 ? -12.723 5.381 3.605 1.00 98.19 159 VAL A C 1
ATOM 1310 O O . VAL A 1 159 ? -13.271 5.941 4.554 1.00 98.19 159 VAL A O 1
ATOM 1313 N N . SER A 1 160 ? -11.446 5.019 3.615 1.00 97.56 160 SER A N 1
ATOM 1314 C CA . SER A 1 160 ? -10.512 5.356 4.685 1.00 97.56 160 SER A CA 1
ATOM 1315 C C . SER A 1 160 ? -9.245 5.980 4.111 1.00 97.56 160 SER A C 1
ATOM 1317 O O . SER A 1 160 ? -8.711 5.470 3.127 1.00 97.56 160 SER A O 1
ATOM 1319 N N . ILE A 1 161 ? -8.740 7.040 4.743 1.00 97.75 161 ILE A N 1
ATOM 1320 C CA . ILE A 1 161 ? -7.467 7.675 4.386 1.00 97.75 161 ILE A CA 1
ATOM 1321 C C . ILE A 1 161 ? -6.374 7.172 5.309 1.00 97.75 161 ILE A C 1
ATOM 1323 O O . ILE A 1 161 ? -6.522 7.178 6.530 1.00 97.75 161 ILE A O 1
ATOM 1327 N N . HIS A 1 162 ? -5.296 6.707 4.697 1.00 95.81 162 HIS A N 1
ATOM 1328 C CA . HIS A 1 162 ? -4.156 6.107 5.364 1.00 95.81 162 HIS A CA 1
ATOM 1329 C C . HIS A 1 162 ? -2.972 7.058 5.221 1.00 95.81 162 HIS A C 1
ATOM 1331 O O . HIS A 1 162 ? -2.650 7.470 4.106 1.00 95.81 162 HIS A O 1
ATOM 1337 N N . ILE A 1 163 ? -2.332 7.410 6.334 1.00 95.56 163 ILE A N 1
ATOM 1338 C CA . ILE A 1 163 ? -1.037 8.102 6.347 1.00 95.56 163 ILE A CA 1
ATOM 1339 C C . ILE A 1 163 ? -0.028 7.132 6.938 1.00 95.56 163 ILE A C 1
ATOM 1341 O O . ILE A 1 163 ? -0.177 6.729 8.088 1.00 95.56 163 ILE A O 1
ATOM 1345 N N . LEU A 1 164 ? 0.979 6.749 6.160 1.00 93.12 164 LEU A N 1
ATOM 1346 C CA . LEU A 1 164 ? 1.931 5.701 6.529 1.00 93.12 164 LEU A CA 1
ATOM 1347 C C . LEU A 1 164 ? 3.355 6.194 6.325 1.00 93.12 164 LEU A C 1
ATOM 1349 O O . LEU A 1 164 ? 3.657 6.786 5.291 1.00 93.12 164 LEU A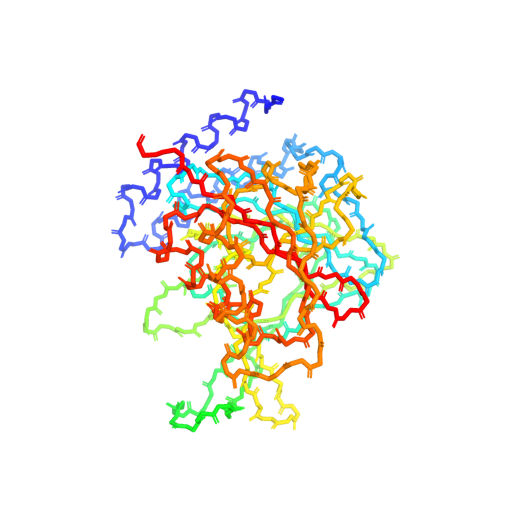 O 1
ATOM 1353 N N . ALA A 1 165 ? 4.250 5.909 7.268 1.00 92.81 165 ALA A N 1
ATOM 1354 C CA . ALA A 1 165 ? 5.662 6.301 7.209 1.00 92.81 165 ALA A CA 1
ATOM 1355 C C . ALA A 1 165 ? 6.506 5.377 6.317 1.00 92.81 165 ALA A C 1
ATOM 1357 O O . ALA A 1 165 ? 7.580 4.896 6.686 1.00 92.81 165 ALA A O 1
ATOM 1358 N N . SER A 1 166 ? 5.960 5.057 5.151 1.00 91.56 166 SER A N 1
ATOM 1359 C CA . SER A 1 166 ? 6.608 4.343 4.060 1.00 91.56 166 SER A CA 1
ATOM 1360 C C . SER A 1 166 ? 5.797 4.530 2.780 1.00 91.56 166 SER A C 1
ATOM 1362 O O . SER A 1 166 ? 4.632 4.931 2.820 1.00 91.56 166 SER A O 1
ATOM 1364 N N . ASP A 1 167 ? 6.394 4.215 1.634 1.00 91.81 167 ASP A N 1
ATOM 1365 C CA . ASP A 1 167 ? 5.655 4.006 0.388 1.00 91.81 167 ASP A CA 1
ATOM 1366 C C . ASP A 1 167 ? 4.984 2.619 0.418 1.00 91.81 167 ASP A C 1
ATOM 1368 O O . ASP A 1 167 ? 5.549 1.648 -0.085 1.00 91.81 167 ASP A O 1
ATOM 1372 N N . LEU A 1 168 ? 3.813 2.509 1.066 1.00 88.25 168 LEU A N 1
ATOM 1373 C CA . LEU A 1 168 ? 3.184 1.215 1.380 1.00 88.25 168 LEU A CA 1
ATOM 1374 C C . LEU A 1 168 ? 2.937 0.370 0.127 1.00 88.25 168 LEU A C 1
ATOM 1376 O O . LEU A 1 168 ? 3.195 -0.832 0.131 1.00 88.25 168 LEU A O 1
ATOM 1380 N N . GLY A 1 169 ? 2.457 0.994 -0.950 1.00 88.88 169 GLY A N 1
ATOM 1381 C CA . GLY A 1 169 ? 2.185 0.306 -2.208 1.00 88.88 169 GLY A CA 1
ATOM 1382 C C . GLY A 1 169 ? 3.424 -0.333 -2.827 1.00 88.88 169 GLY A C 1
ATOM 1383 O O . GLY A 1 169 ? 3.274 -1.285 -3.576 1.00 88.88 169 GLY A O 1
ATOM 1384 N N . MET A 1 170 ? 4.628 0.140 -2.501 1.00 87.06 170 MET A N 1
ATOM 1385 C CA . MET A 1 170 ? 5.897 -0.391 -3.018 1.00 87.06 170 MET A CA 1
ATOM 1386 C C . MET A 1 170 ? 6.667 -1.213 -1.979 1.00 87.06 170 MET A C 1
ATOM 1388 O O . MET A 1 170 ? 7.783 -1.657 -2.246 1.00 87.06 170 MET A O 1
ATOM 1392 N N . LYS A 1 171 ? 6.113 -1.375 -0.775 1.00 87.50 171 LYS A N 1
ATOM 1393 C CA . LYS A 1 171 ? 6.764 -2.079 0.323 1.00 87.50 171 LYS A CA 1
ATOM 1394 C C . LYS A 1 171 ? 6.383 -3.554 0.303 1.00 87.50 171 LYS A C 1
ATOM 1396 O O . LYS A 1 171 ? 5.200 -3.890 0.361 1.00 87.50 171 LYS A O 1
ATOM 1401 N N . GLU A 1 172 ? 7.392 -4.421 0.263 1.00 87.38 172 GLU A N 1
ATOM 1402 C CA . GLU A 1 172 ? 7.197 -5.847 0.510 1.00 87.38 172 GLU A CA 1
ATOM 1403 C C . GLU A 1 172 ? 6.813 -6.065 1.976 1.00 87.38 172 GLU A C 1
ATOM 1405 O O . GLU A 1 172 ? 7.451 -5.541 2.894 1.00 87.38 172 GLU A O 1
ATOM 1410 N N . ARG A 1 173 ? 5.729 -6.811 2.172 1.00 91.75 173 ARG A N 1
ATOM 1411 C CA . ARG A 1 173 ? 5.138 -7.127 3.474 1.00 91.75 173 ARG A CA 1
ATOM 1412 C C . ARG A 1 173 ? 4.383 -8.454 3.381 1.00 91.75 173 ARG A C 1
ATOM 1414 O O . ARG A 1 173 ? 4.537 -9.170 2.393 1.00 91.75 173 ARG A O 1
ATOM 1421 N N . HIS A 1 174 ? 3.591 -8.820 4.379 1.00 93.38 174 HIS A N 1
ATOM 1422 C CA . HIS A 1 174 ? 3.052 -10.170 4.514 1.00 93.38 174 HIS A CA 1
ATOM 1423 C C . HIS A 1 174 ? 1.529 -10.235 4.451 1.00 93.38 174 HIS A C 1
ATOM 1425 O O . HIS A 1 174 ? 0.819 -9.423 5.039 1.00 93.38 174 HIS A O 1
ATOM 1431 N N . GLN A 1 175 ? 1.029 -11.268 3.774 1.00 95.69 175 GLN A N 1
ATOM 1432 C CA . GLN A 1 175 ? -0.351 -11.732 3.865 1.00 95.69 175 GLN A CA 1
ATOM 1433 C C . GLN A 1 175 ? -0.410 -13.063 4.599 1.00 95.69 175 GLN A C 1
ATOM 1435 O O . GLN A 1 175 ? 0.384 -13.964 4.327 1.00 95.69 175 GLN A O 1
ATOM 1440 N N . TYR A 1 176 ? -1.400 -13.202 5.473 1.00 95.94 176 TYR A N 1
ATOM 1441 C CA . TYR A 1 176 ? -1.596 -14.373 6.315 1.00 95.94 176 TYR A CA 1
ATOM 1442 C C . TYR A 1 176 ? -2.889 -15.096 5.946 1.00 95.94 176 TYR A C 1
ATOM 1444 O O . TYR A 1 176 ? -3.930 -14.472 5.722 1.00 95.94 176 TYR A O 1
ATOM 1452 N N . ASN A 1 177 ? -2.832 -16.426 5.932 1.00 96.62 177 ASN A N 1
ATOM 1453 C CA . ASN A 1 177 ? -3.998 -17.287 5.816 1.00 96.62 177 ASN A CA 1
ATOM 1454 C C . ASN A 1 177 ? -4.080 -18.201 7.052 1.00 96.62 177 ASN A C 1
ATOM 1456 O O . ASN A 1 177 ? -3.323 -19.171 7.134 1.00 96.62 177 ASN A O 1
ATOM 1460 N N . PRO A 1 178 ? -4.987 -17.923 8.007 1.00 95.50 178 PRO A N 1
ATOM 1461 C CA . PRO A 1 178 ? -5.113 -18.720 9.223 1.00 95.50 178 PRO A CA 1
ATOM 1462 C C . PRO A 1 178 ? -5.615 -20.145 8.955 1.00 95.50 178 PRO A C 1
ATOM 1464 O O . PRO A 1 178 ? -5.223 -21.064 9.667 1.00 95.50 178 PRO A O 1
ATOM 1467 N N . GLU A 1 179 ? -6.432 -20.356 7.916 1.00 95.69 179 GLU A N 1
ATOM 1468 C CA . GLU A 1 179 ? -6.962 -21.683 7.566 1.00 95.69 179 GLU A CA 1
ATOM 1469 C C . GLU A 1 179 ? -5.858 -22.600 7.029 1.00 95.69 179 GLU A C 1
ATOM 1471 O O . GLU A 1 179 ? -5.792 -23.778 7.372 1.00 95.69 179 GLU A O 1
ATOM 1476 N N . GLN A 1 180 ? -4.958 -22.043 6.216 1.00 96.38 180 GLN A N 1
ATOM 1477 C CA . GLN A 1 180 ? -3.817 -22.764 5.640 1.00 96.38 180 GLN A CA 1
ATOM 1478 C C . GLN A 1 180 ? -2.565 -22.720 6.524 1.00 96.38 180 GLN A C 1
ATOM 1480 O O . GLN A 1 180 ? -1.578 -23.387 6.214 1.00 96.38 180 GLN A O 1
ATOM 1485 N N . ARG A 1 181 ? -2.593 -21.937 7.611 1.00 96.69 181 ARG A N 1
ATOM 1486 C CA . ARG A 1 181 ? -1.433 -21.626 8.463 1.00 96.69 181 ARG A CA 1
ATOM 1487 C C . ARG A 1 181 ? -0.227 -21.164 7.654 1.00 96.69 181 ARG A C 1
ATOM 1489 O O . ARG A 1 181 ? 0.904 -21.608 7.863 1.00 96.69 181 ARG A O 1
ATOM 1496 N N . SER A 1 182 ? -0.488 -20.297 6.685 1.00 96.38 182 SER A N 1
ATOM 1497 C CA . SER A 1 182 ? 0.521 -19.844 5.741 1.00 96.38 182 SER A CA 1
ATOM 1498 C C . SER A 1 182 ? 0.709 -18.339 5.801 1.00 96.38 182 SER A C 1
ATOM 1500 O O . SER A 1 182 ? -0.227 -17.580 6.057 1.00 96.38 182 SER A O 1
ATOM 1502 N N . VAL A 1 183 ? 1.926 -17.913 5.492 1.00 95.62 183 VAL A N 1
ATOM 1503 C CA . VAL A 1 183 ? 2.276 -16.517 5.248 1.00 95.62 183 VAL A CA 1
ATOM 1504 C C . VAL A 1 183 ? 2.974 -16.420 3.904 1.00 95.62 183 VAL A C 1
ATOM 1506 O O . VAL A 1 183 ? 3.796 -17.270 3.567 1.00 95.62 183 VAL A O 1
ATOM 1509 N N . LYS A 1 184 ? 2.653 -15.388 3.132 1.00 93.06 184 LYS A N 1
ATOM 1510 C CA . LYS A 1 184 ? 3.350 -15.082 1.884 1.00 93.06 184 LYS A CA 1
ATOM 1511 C C . LYS A 1 184 ? 3.734 -13.616 1.836 1.00 93.06 184 LYS A C 1
ATOM 1513 O O . LYS A 1 184 ? 3.033 -12.775 2.399 1.00 93.06 184 LYS A O 1
ATOM 1518 N N . ARG A 1 185 ? 4.836 -13.327 1.153 1.00 90.88 185 ARG A N 1
ATOM 1519 C CA . ARG A 1 185 ? 5.224 -11.954 0.840 1.00 90.88 185 ARG A CA 1
ATOM 1520 C C . ARG A 1 185 ? 4.306 -11.409 -0.245 1.00 90.88 185 ARG A C 1
ATOM 1522 O O . ARG A 1 185 ? 3.777 -12.175 -1.048 1.00 90.88 185 ARG A O 1
ATOM 1529 N N . PHE A 1 186 ? 4.073 -10.107 -0.224 1.00 88.56 186 PHE A N 1
ATOM 1530 C CA . PHE A 1 186 ? 3.350 -9.411 -1.275 1.00 88.56 186 PHE A CA 1
ATOM 1531 C C . PHE A 1 186 ? 3.688 -7.920 -1.280 1.00 88.56 186 PHE A C 1
ATOM 1533 O O . PHE A 1 186 ? 4.100 -7.350 -0.268 1.00 88.56 186 PHE A O 1
ATOM 1540 N N . VAL A 1 187 ? 3.426 -7.283 -2.417 1.00 86.88 187 VAL A N 1
ATOM 1541 C CA . VAL A 1 187 ? 3.451 -5.829 -2.589 1.00 86.88 187 VAL A CA 1
ATOM 1542 C C . VAL A 1 187 ? 2.068 -5.404 -3.072 1.00 86.88 187 VAL A C 1
ATOM 1544 O O . VAL A 1 187 ? 1.524 -5.976 -4.019 1.00 86.88 187 VAL A O 1
ATOM 1547 N N . SER A 1 188 ? 1.443 -4.441 -2.391 1.00 88.12 188 SER A N 1
ATOM 1548 C CA . SER A 1 188 ? 0.042 -4.101 -2.670 1.00 88.12 188 SER A CA 1
ATOM 1549 C C . SER A 1 188 ? -0.160 -3.212 -3.881 1.00 88.12 188 SER A C 1
ATOM 1551 O O . SER A 1 188 ? -1.278 -3.173 -4.381 1.00 88.12 188 SER A O 1
ATOM 1553 N N . GLY A 1 189 ? 0.864 -2.494 -4.323 1.00 88.88 189 GLY A N 1
ATOM 1554 C CA . GLY A 1 189 ? 0.780 -1.564 -5.433 1.00 88.88 189 GLY A CA 1
ATOM 1555 C C . GLY A 1 189 ? -0.203 -0.407 -5.248 1.00 88.88 189 GLY A C 1
ATOM 1556 O O . GLY A 1 189 ? -0.749 -0.206 -4.160 1.00 88.88 189 GLY A O 1
ATOM 1557 N N . TYR A 1 190 ? -0.429 0.339 -6.332 1.00 89.88 190 TYR A N 1
ATOM 1558 C CA . TYR A 1 190 ? -1.456 1.383 -6.414 1.00 89.88 190 TYR A CA 1
ATOM 1559 C C . TYR A 1 190 ? -2.310 1.250 -7.673 1.00 89.88 190 TYR A C 1
ATOM 1561 O O . TYR A 1 190 ? -1.808 0.927 -8.753 1.00 89.88 190 TYR A O 1
ATOM 1569 N N . ASP A 1 191 ? -3.595 1.540 -7.510 1.00 89.75 191 ASP A N 1
ATOM 1570 C CA . ASP A 1 191 ? -4.580 1.640 -8.582 1.00 89.75 191 ASP A CA 1
ATOM 1571 C C . ASP A 1 191 ? -4.592 3.047 -9.194 1.00 89.75 191 ASP A C 1
ATOM 1573 O O . ASP A 1 191 ? -4.217 4.028 -8.544 1.00 89.75 191 ASP A O 1
ATOM 1577 N N . ASP A 1 192 ? -5.081 3.169 -10.431 1.00 85.94 192 ASP A N 1
ATOM 1578 C CA . ASP A 1 192 ? -5.318 4.474 -11.055 1.00 85.94 192 ASP A CA 1
ATOM 1579 C C . ASP A 1 192 ? -6.750 4.955 -10.811 1.00 85.94 192 ASP A C 1
ATOM 1581 O O . ASP A 1 192 ? -7.695 4.322 -11.295 1.00 85.94 192 ASP A O 1
ATOM 1585 N N . PRO A 1 193 ? -6.946 6.092 -10.124 1.00 84.81 193 PRO A N 1
ATOM 1586 C CA . PRO A 1 193 ? -8.275 6.668 -9.905 1.00 84.81 193 PRO A CA 1
ATOM 1587 C C . PRO A 1 193 ? -8.994 7.060 -11.202 1.00 84.81 193 PRO A C 1
ATOM 1589 O O . PRO A 1 193 ? -10.212 7.228 -11.213 1.00 84.81 193 PRO A O 1
ATOM 1592 N N . GLU A 1 194 ? -8.253 7.247 -12.294 1.00 82.31 194 GLU A N 1
ATOM 1593 C CA . GLU A 1 194 ? -8.803 7.634 -13.594 1.00 82.31 194 GLU A CA 1
ATOM 1594 C C . GLU A 1 194 ? -8.970 6.433 -14.537 1.00 82.31 194 GLU A C 1
ATOM 1596 O O . GLU A 1 194 ? -9.448 6.610 -15.655 1.00 82.31 194 GLU A O 1
ATOM 1601 N N . GLY A 1 195 ? -8.604 5.221 -14.097 1.00 74.56 195 GLY A N 1
ATOM 1602 C CA . GLY A 1 195 ? -8.734 3.994 -14.887 1.00 74.56 195 GLY A CA 1
ATOM 1603 C C . GLY A 1 195 ? -7.955 4.008 -16.207 1.00 74.56 195 GLY A C 1
ATOM 1604 O O . GLY A 1 195 ? -8.286 3.252 -17.114 1.00 74.56 195 GLY A O 1
ATOM 1605 N N . ARG A 1 196 ? -6.945 4.878 -16.343 1.00 69.12 196 ARG A N 1
ATOM 1606 C CA . ARG A 1 196 ? -6.053 4.927 -17.513 1.00 69.12 196 ARG A CA 1
ATOM 1607 C C . ARG A 1 196 ? -5.030 3.804 -17.450 1.00 69.12 196 ARG A C 1
ATOM 1609 O O . ARG A 1 196 ? -4.571 3.330 -18.484 1.00 69.12 196 ARG A O 1
ATOM 1616 N N . LEU A 1 197 ? -4.674 3.383 -16.238 1.00 67.00 197 LEU A N 1
ATOM 1617 C CA . LEU A 1 197 ? -3.870 2.192 -16.025 1.00 67.00 197 LEU A CA 1
ATOM 1618 C C . LEU A 1 197 ? -4.752 0.953 -16.150 1.00 67.00 197 LEU A C 1
ATOM 1620 O O . LEU A 1 197 ? -5.626 0.710 -15.321 1.00 67.00 197 LEU A O 1
ATOM 1624 N N . HIS A 1 198 ? -4.481 0.133 -17.163 1.00 70.88 198 HIS A N 1
ATOM 1625 C CA . HIS A 1 198 ? -5.018 -1.224 -17.246 1.00 70.88 198 HIS A CA 1
ATOM 1626 C C . HIS A 1 198 ? -4.231 -2.156 -16.313 1.00 70.88 198 HIS A C 1
ATOM 1628 O O . HIS A 1 198 ? -3.569 -3.071 -16.774 1.00 70.88 198 HIS A O 1
ATOM 1634 N N . GLY A 1 199 ? -4.196 -1.872 -15.010 1.00 77.06 199 GLY A N 1
ATOM 1635 C CA . GLY A 1 199 ? -3.395 -2.635 -14.050 1.00 77.06 199 GLY A CA 1
ATOM 1636 C C . GLY A 1 199 ? -3.016 -1.857 -12.795 1.00 77.06 199 GLY A C 1
ATOM 1637 O O . GLY A 1 199 ? -3.479 -0.740 -12.566 1.00 77.06 199 GLY A O 1
ATOM 1638 N N . ARG A 1 200 ? -2.156 -2.470 -11.982 1.00 83.00 200 ARG A N 1
ATOM 1639 C CA . ARG A 1 200 ? -1.701 -1.973 -10.682 1.00 83.00 200 ARG A CA 1
ATOM 1640 C C . ARG A 1 200 ? -0.192 -1.805 -10.689 1.00 83.00 200 ARG A C 1
ATOM 1642 O O . ARG A 1 200 ? 0.514 -2.754 -11.006 1.00 83.00 200 ARG A O 1
ATOM 1649 N N . ILE A 1 201 ? 0.312 -0.628 -10.328 1.00 85.31 201 ILE A N 1
ATOM 1650 C CA . ILE A 1 201 ? 1.764 -0.405 -10.244 1.00 85.31 201 ILE A CA 1
ATOM 1651 C C . ILE A 1 201 ? 2.295 -1.227 -9.076 1.00 85.31 201 ILE A C 1
ATOM 1653 O O . ILE A 1 201 ? 1.828 -1.016 -7.966 1.00 85.31 201 ILE A O 1
ATOM 1657 N N . ILE A 1 202 ? 3.250 -2.124 -9.309 1.00 84.00 202 ILE A N 1
ATOM 1658 C CA . ILE A 1 202 ? 3.803 -3.028 -8.288 1.00 84.00 202 ILE A CA 1
ATOM 1659 C C . ILE A 1 202 ? 5.278 -2.774 -7.973 1.00 84.00 202 ILE A C 1
ATOM 1661 O O . ILE A 1 202 ? 5.742 -3.137 -6.898 1.00 84.00 202 ILE A O 1
ATOM 1665 N N . ALA A 1 203 ? 6.021 -2.153 -8.888 1.00 82.81 203 ALA A N 1
ATOM 1666 C CA . ALA A 1 203 ? 7.420 -1.815 -8.675 1.00 82.81 203 ALA A CA 1
ATOM 1667 C C . ALA A 1 203 ? 7.856 -0.667 -9.588 1.00 82.81 203 ALA A C 1
ATOM 1669 O O . ALA A 1 203 ? 7.192 -0.321 -10.569 1.00 82.81 203 ALA A O 1
ATOM 1670 N N . GLY A 1 204 ? 9.024 -0.109 -9.278 1.00 80.50 204 GLY A N 1
ATOM 1671 C CA . GLY A 1 204 ? 9.626 0.969 -10.050 1.00 80.50 204 GLY A CA 1
ATOM 1672 C C . GLY A 1 204 ? 9.152 2.365 -9.644 1.00 80.50 204 GLY A C 1
ATOM 1673 O O . GLY A 1 204 ? 8.331 2.562 -8.744 1.00 80.50 204 GLY A O 1
ATOM 1674 N N . THR A 1 205 ? 9.772 3.371 -10.247 1.00 73.12 205 THR A N 1
ATOM 1675 C CA . THR A 1 205 ? 9.546 4.796 -9.940 1.00 73.12 205 THR A CA 1
ATOM 1676 C C . THR A 1 205 ? 9.143 5.589 -11.180 1.00 73.12 205 THR A C 1
ATOM 1678 O O . THR A 1 205 ? 8.661 6.714 -11.050 1.00 73.12 205 THR A O 1
ATOM 1681 N N . ALA A 1 206 ? 9.323 5.011 -12.368 1.00 83.50 206 ALA A N 1
ATOM 1682 C CA . ALA A 1 206 ? 9.197 5.693 -13.644 1.00 83.50 206 ALA A CA 1
ATOM 1683 C C . ALA A 1 206 ? 7.753 5.655 -14.159 1.00 83.50 206 ALA A C 1
ATOM 1685 O O . ALA A 1 206 ? 7.467 5.136 -15.235 1.00 83.50 206 ALA A O 1
ATOM 1686 N N . GLU A 1 207 ? 6.816 6.186 -13.371 1.00 81.88 207 GLU A N 1
ATOM 1687 C CA . GLU A 1 207 ? 5.379 6.174 -13.689 1.00 81.88 207 GLU A CA 1
ATOM 1688 C C . GLU A 1 207 ? 5.060 6.897 -15.014 1.00 81.88 207 GLU A C 1
ATOM 1690 O O . GLU A 1 207 ? 4.083 6.577 -15.689 1.00 81.88 207 GLU A O 1
ATOM 1695 N N . HIS A 1 208 ? 5.919 7.822 -15.458 1.00 84.44 208 HIS A N 1
ATOM 1696 C CA . HIS A 1 208 ? 5.811 8.443 -16.784 1.00 84.44 208 HIS A CA 1
ATOM 1697 C C . HIS A 1 208 ? 5.993 7.447 -17.935 1.00 84.44 208 HIS A C 1
ATOM 1699 O O . HIS A 1 208 ? 5.485 7.694 -19.027 1.00 84.44 208 HIS A O 1
ATOM 1705 N N . LEU A 1 209 ? 6.669 6.314 -17.716 1.00 89.31 209 LEU A N 1
ATOM 1706 C CA . LEU A 1 209 ? 6.819 5.277 -18.737 1.00 89.31 209 LEU A CA 1
ATOM 1707 C C . LEU A 1 209 ? 5.514 4.527 -18.998 1.00 89.31 209 LEU A C 1
ATOM 1709 O O . LEU A 1 209 ? 5.355 3.956 -20.076 1.00 89.31 209 LEU A O 1
ATOM 1713 N N . ILE A 1 210 ? 4.554 4.548 -18.069 1.00 86.69 210 ILE A N 1
ATOM 1714 C CA . ILE A 1 210 ? 3.343 3.725 -18.172 1.00 86.69 210 ILE A CA 1
ATOM 1715 C C . ILE A 1 210 ? 2.516 4.034 -19.428 1.00 86.69 210 ILE A C 1
ATOM 1717 O O . ILE A 1 210 ? 1.862 3.139 -19.953 1.00 86.69 210 ILE A O 1
ATOM 1721 N N . ASN A 1 211 ? 2.592 5.266 -19.938 1.00 84.31 211 ASN A N 1
ATOM 1722 C CA . ASN A 1 211 ? 1.927 5.682 -21.177 1.00 84.31 211 ASN A CA 1
ATOM 1723 C C . ASN A 1 211 ? 2.907 5.994 -22.323 1.00 84.31 211 ASN A C 1
ATOM 1725 O O . ASN A 1 211 ? 2.473 6.412 -23.390 1.00 84.31 211 ASN A O 1
ATOM 1729 N N . ALA A 1 212 ? 4.217 5.811 -22.128 1.00 89.12 212 ALA A N 1
ATOM 1730 C CA . ALA A 1 212 ? 5.212 6.058 -23.171 1.00 89.12 212 ALA A CA 1
ATOM 1731 C C . ALA A 1 212 ? 5.111 5.023 -24.306 1.00 89.12 212 ALA A C 1
ATOM 1733 O O . ALA A 1 212 ? 4.860 3.849 -24.050 1.00 89.12 212 ALA A O 1
ATOM 1734 N N . GLU A 1 213 ? 5.308 5.417 -25.560 1.00 91.69 213 GLU A N 1
ATOM 1735 C CA . GLU A 1 213 ? 5.310 4.440 -26.655 1.00 91.69 213 GLU A CA 1
ATOM 1736 C C . GLU A 1 213 ? 6.575 3.569 -26.595 1.00 91.69 213 GLU A C 1
ATOM 1738 O O . GLU A 1 213 ? 7.683 4.114 -26.550 1.00 91.69 213 GLU A O 1
ATOM 1743 N N . PRO A 1 214 ? 6.445 2.228 -26.565 1.00 94.56 214 PRO A N 1
ATOM 1744 C CA . PRO A 1 214 ? 7.603 1.353 -26.568 1.00 94.56 214 PRO A CA 1
ATOM 1745 C C . PRO A 1 214 ? 8.226 1.279 -27.964 1.00 94.56 214 PRO A C 1
ATOM 1747 O O . PRO A 1 214 ? 7.535 1.133 -28.972 1.00 94.56 214 PRO A O 1
ATOM 1750 N N . ARG A 1 215 ? 9.558 1.305 -28.016 1.00 95.62 215 ARG A N 1
ATOM 1751 C CA . ARG A 1 215 ? 10.345 1.002 -29.217 1.00 95.62 215 ARG A CA 1
ATOM 1752 C C . ARG A 1 215 ? 10.240 -0.476 -29.592 1.00 95.62 215 ARG A C 1
ATOM 1754 O O . ARG A 1 215 ? 10.255 -0.809 -30.779 1.00 95.62 215 ARG A O 1
ATOM 1761 N N . ALA A 1 216 ? 10.180 -1.342 -28.587 1.00 95.38 216 ALA A N 1
ATOM 1762 C CA . ALA A 1 216 ? 10.088 -2.785 -28.738 1.00 95.38 216 ALA A CA 1
ATOM 1763 C C . ALA A 1 216 ? 9.219 -3.385 -27.627 1.00 95.38 216 ALA A C 1
ATOM 1765 O O . ALA A 1 216 ? 9.156 -2.853 -26.515 1.00 95.38 216 ALA A O 1
ATOM 1766 N N . ILE A 1 217 ? 8.556 -4.496 -27.951 1.00 97.19 217 ILE A N 1
ATOM 1767 C CA . ILE A 1 217 ? 7.827 -5.330 -26.996 1.00 97.19 217 ILE A CA 1
ATOM 1768 C C . ILE A 1 217 ? 8.525 -6.689 -26.958 1.00 97.19 217 ILE A C 1
ATOM 1770 O O . ILE A 1 217 ? 8.586 -7.387 -27.970 1.00 97.19 217 ILE A O 1
ATOM 1774 N N . LEU A 1 218 ? 9.038 -7.052 -25.789 1.00 97.50 218 LEU A N 1
ATOM 1775 C CA . LEU A 1 218 ? 9.685 -8.319 -25.500 1.00 97.50 218 LEU A CA 1
ATOM 1776 C C . LEU A 1 218 ? 8.721 -9.205 -24.696 1.00 97.50 218 LEU A C 1
ATOM 1778 O O . LEU A 1 218 ? 8.497 -8.991 -23.506 1.00 97.50 218 LEU A O 1
ATOM 1782 N N . ASP A 1 219 ? 8.136 -10.206 -25.350 1.00 97.19 219 ASP A N 1
ATOM 1783 C CA . ASP A 1 219 ? 7.258 -11.185 -24.700 1.00 97.19 219 ASP A CA 1
ATOM 1784 C C . ASP A 1 219 ? 8.082 -12.374 -24.187 1.00 97.19 219 ASP A C 1
ATOM 1786 O O . ASP A 1 219 ? 8.635 -13.147 -24.972 1.00 97.19 219 ASP A O 1
ATOM 1790 N N . VAL A 1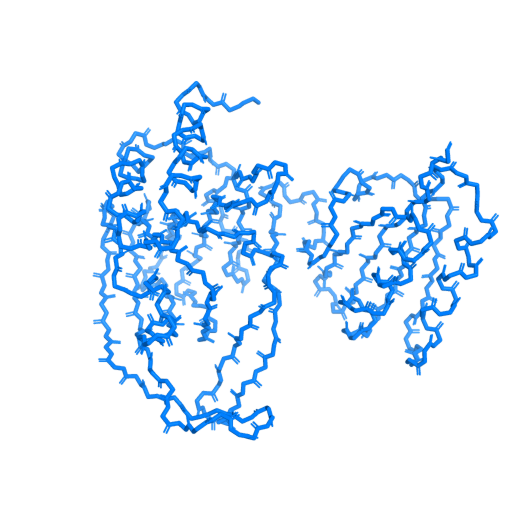 220 ? 8.196 -12.492 -22.863 1.00 97.00 220 VAL A N 1
ATOM 1791 C CA . VAL A 1 220 ? 8.923 -13.567 -22.165 1.00 97.00 220 VAL A CA 1
ATOM 1792 C C . VAL A 1 220 ? 7.984 -14.482 -21.385 1.00 97.00 220 VAL A C 1
ATOM 1794 O O . VAL A 1 220 ? 8.440 -15.252 -20.541 1.00 97.00 220 VAL A O 1
ATOM 1797 N N . ARG A 1 221 ? 6.676 -14.427 -21.657 1.00 96.44 221 ARG A N 1
ATOM 1798 C CA . ARG A 1 221 ? 5.708 -15.336 -21.035 1.00 96.44 221 ARG A CA 1
ATOM 1799 C C . ARG A 1 221 ? 6.013 -16.793 -21.378 1.00 96.44 221 ARG A C 1
ATOM 1801 O O . ARG A 1 221 ? 6.446 -17.109 -22.488 1.00 96.44 221 ARG A O 1
ATOM 1808 N N . GLY A 1 222 ? 5.785 -17.680 -20.415 1.00 94.31 222 GLY A N 1
ATOM 1809 C CA . GLY A 1 222 ? 6.100 -19.104 -20.512 1.00 94.31 222 GLY A CA 1
ATOM 1810 C C . GLY A 1 222 ? 7.590 -19.438 -20.389 1.00 94.31 222 GLY A C 1
ATOM 1811 O O . GLY A 1 222 ? 7.946 -20.617 -20.445 1.00 94.31 222 GLY A O 1
ATOM 1812 N N . LEU A 1 223 ? 8.464 -18.441 -20.220 1.00 94.12 223 LEU A N 1
ATOM 1813 C CA . LEU A 1 223 ? 9.868 -18.671 -19.894 1.00 94.12 223 LEU A CA 1
ATOM 1814 C C . LEU A 1 223 ? 10.052 -18.796 -18.381 1.00 94.12 223 LEU A C 1
ATOM 1816 O O . LEU A 1 223 ? 9.317 -18.212 -17.589 1.00 94.12 223 LEU A O 1
ATOM 1820 N N . VAL A 1 224 ? 11.071 -19.551 -17.988 1.00 89.75 224 VAL A N 1
ATOM 1821 C CA . VAL A 1 224 ? 11.438 -19.761 -16.585 1.00 89.75 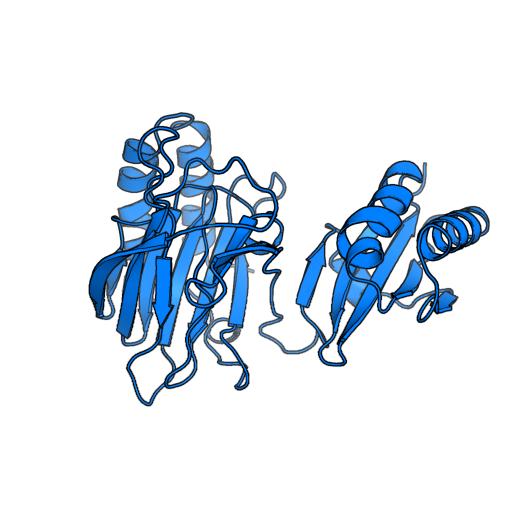224 VAL A CA 1
ATOM 1822 C C . VAL A 1 224 ? 12.743 -19.042 -16.270 1.00 89.75 224 VAL A C 1
ATOM 1824 O O . VAL A 1 224 ? 13.581 -18.838 -17.150 1.00 89.75 224 VAL A O 1
ATOM 1827 N N . CYS A 1 225 ? 12.925 -18.659 -15.009 1.00 81.44 225 CYS A N 1
ATOM 1828 C CA . CYS A 1 225 ? 14.165 -18.053 -14.534 1.00 81.44 225 CYS A CA 1
ATOM 1829 C C . CYS A 1 225 ? 15.401 -18.898 -14.919 1.00 81.44 225 CYS A C 1
ATOM 1831 O O . CYS A 1 225 ? 15.356 -20.125 -14.766 1.00 81.44 225 CYS A O 1
ATOM 1833 N N . PRO A 1 226 ? 16.511 -18.276 -15.384 1.00 90.50 226 PRO A N 1
ATOM 1834 C CA . PRO A 1 226 ? 16.776 -16.826 -15.467 1.00 90.50 226 PRO A CA 1
ATOM 1835 C C . PRO A 1 226 ? 16.492 -16.182 -16.840 1.00 90.50 226 PRO A C 1
ATOM 1837 O O . PRO A 1 226 ? 16.868 -15.030 -17.076 1.00 90.50 226 PRO A O 1
ATOM 1840 N N . ASP A 1 227 ? 15.857 -16.899 -17.770 1.00 93.88 227 ASP A N 1
ATOM 1841 C CA . ASP A 1 227 ? 15.731 -16.468 -19.169 1.00 93.88 227 ASP A CA 1
ATOM 1842 C C . ASP A 1 227 ? 15.012 -15.119 -19.371 1.00 93.88 227 ASP A C 1
ATOM 1844 O O . ASP A 1 227 ? 15.510 -14.317 -20.174 1.00 93.88 227 ASP A O 1
ATOM 1848 N N . PRO A 1 228 ? 13.902 -14.803 -18.663 1.00 94.94 228 PRO A N 1
ATOM 1849 C CA . PRO A 1 228 ? 13.261 -13.487 -18.740 1.00 94.94 228 PRO A CA 1
ATOM 1850 C C . PRO A 1 228 ? 14.227 -12.328 -18.471 1.00 94.94 228 PRO A C 1
ATOM 1852 O O . PRO A 1 228 ? 14.258 -11.338 -19.209 1.00 94.94 228 PRO A O 1
ATOM 1855 N N . ALA A 1 229 ? 15.056 -12.468 -17.436 1.00 93.69 229 ALA A N 1
ATOM 1856 C CA . ALA A 1 229 ? 15.996 -11.447 -17.000 1.00 93.69 229 ALA A CA 1
ATOM 1857 C C . ALA A 1 229 ? 17.141 -11.270 -18.007 1.00 93.69 229 ALA A C 1
ATOM 1859 O O . ALA A 1 229 ? 17.430 -10.145 -18.419 1.00 93.69 229 ALA A O 1
ATOM 1860 N N . HIS A 1 230 ? 17.740 -12.372 -18.473 1.00 95.19 230 HIS A N 1
ATOM 1861 C CA . HIS A 1 230 ? 18.813 -12.330 -19.471 1.00 95.19 230 HIS A CA 1
ATOM 1862 C C . HIS A 1 230 ? 18.359 -11.708 -20.794 1.00 95.19 230 HIS A C 1
ATOM 1864 O O . HIS A 1 230 ? 19.047 -10.843 -21.335 1.00 95.19 230 HIS A O 1
ATOM 1870 N N . LYS A 1 231 ? 17.184 -12.105 -21.301 1.00 96.75 231 LYS A N 1
ATOM 1871 C CA . LYS A 1 231 ? 16.622 -11.538 -22.536 1.00 96.75 231 LYS A CA 1
ATOM 1872 C C . LYS A 1 231 ? 16.334 -10.048 -22.388 1.00 96.75 231 LYS A C 1
ATOM 1874 O O . LYS A 1 231 ? 16.628 -9.287 -23.302 1.00 96.75 231 LYS A O 1
ATOM 1879 N N . THR A 1 232 ? 15.818 -9.632 -21.231 1.00 96.19 232 THR A N 1
ATOM 1880 C CA . THR A 1 232 ? 15.587 -8.209 -20.952 1.00 96.19 232 THR A CA 1
ATOM 1881 C C . THR A 1 232 ? 16.896 -7.422 -20.938 1.00 96.19 232 THR A C 1
ATOM 1883 O O . THR A 1 232 ? 16.963 -6.347 -21.527 1.00 96.19 232 THR A O 1
ATOM 1886 N N . GLY A 1 233 ? 17.945 -7.955 -20.305 1.00 94.81 233 GLY A N 1
ATOM 1887 C CA . GLY A 1 233 ? 19.264 -7.318 -20.268 1.00 94.81 233 GLY A CA 1
ATOM 1888 C C . GLY A 1 233 ? 19.874 -7.153 -21.659 1.00 94.81 233 GLY A C 1
ATOM 1889 O O . GLY A 1 233 ? 20.314 -6.060 -22.002 1.00 94.81 233 GLY A O 1
ATOM 1890 N N . HIS A 1 234 ? 19.816 -8.204 -22.479 1.00 95.31 234 HIS A N 1
ATOM 1891 C CA . HIS A 1 234 ? 20.305 -8.171 -23.858 1.00 95.31 234 HIS A CA 1
ATOM 1892 C C . HIS A 1 234 ? 19.545 -7.155 -24.723 1.00 95.31 234 HIS A C 1
ATOM 1894 O O . HIS A 1 234 ? 20.154 -6.378 -25.449 1.00 95.31 234 HIS A O 1
ATOM 1900 N N . GLU A 1 235 ? 18.212 -7.124 -24.643 1.00 96.06 235 GLU A N 1
ATOM 1901 C CA . GLU A 1 235 ? 17.421 -6.147 -25.403 1.00 96.06 235 GLU A CA 1
ATOM 1902 C C . GLU A 1 235 ? 17.748 -4.715 -24.962 1.00 96.06 235 GLU A C 1
ATOM 1904 O O . GLU A 1 235 ? 17.965 -3.836 -25.790 1.00 96.06 235 GLU A O 1
ATOM 1909 N N . LEU A 1 236 ? 17.882 -4.488 -23.651 1.00 93.38 236 LEU A N 1
ATOM 1910 C CA . LEU A 1 236 ? 18.330 -3.204 -23.128 1.00 93.38 236 LEU A CA 1
ATOM 1911 C C . LEU A 1 236 ? 19.710 -2.818 -23.679 1.00 93.38 236 LEU A C 1
ATOM 1913 O O . LEU A 1 236 ? 19.906 -1.646 -23.988 1.00 93.38 236 LEU A O 1
ATOM 1917 N N . GLU A 1 237 ? 20.667 -3.748 -23.783 1.00 92.25 237 GLU A N 1
ATOM 1918 C CA . GLU A 1 237 ? 22.009 -3.538 -24.362 1.00 92.25 237 GLU A CA 1
ATOM 1919 C C . GLU A 1 237 ? 21.984 -3.011 -25.796 1.00 92.25 237 GLU A C 1
ATOM 1921 O O . GLU A 1 237 ? 22.695 -2.045 -26.073 1.00 92.25 237 GLU A O 1
ATOM 1926 N N . GLU A 1 238 ? 21.119 -3.561 -26.642 1.00 92.31 238 GLU A N 1
ATOM 1927 C CA . GLU A 1 238 ? 20.967 -3.160 -28.046 1.00 92.31 238 GLU A CA 1
ATOM 1928 C C . GLU A 1 238 ? 20.225 -1.822 -28.224 1.00 92.31 238 GLU A C 1
ATOM 1930 O O . GLU A 1 238 ? 20.393 -1.135 -29.235 1.00 92.31 238 GLU A O 1
ATOM 1935 N N . MET A 1 239 ? 19.404 -1.428 -27.248 1.00 90.12 239 MET A N 1
ATOM 1936 C CA . MET A 1 239 ? 18.587 -0.216 -27.321 1.00 90.12 239 MET A CA 1
ATOM 1937 C C . MET A 1 239 ? 19.366 1.075 -27.044 1.00 90.12 239 MET A C 1
ATOM 1939 O O . MET A 1 239 ? 20.258 1.149 -26.192 1.00 90.12 239 MET A O 1
ATOM 1943 N N . GLY A 1 240 ? 18.960 2.144 -27.732 1.00 87.81 240 GLY A N 1
ATOM 1944 C CA . GLY A 1 240 ? 19.484 3.489 -27.532 1.00 87.81 240 GLY A CA 1
ATOM 1945 C C . GLY A 1 240 ? 19.030 4.123 -26.213 1.00 87.81 240 GLY A C 1
ATOM 1946 O O . GLY A 1 240 ? 18.008 3.763 -25.623 1.00 87.81 240 GLY A O 1
ATOM 1947 N N . SER A 1 241 ? 19.776 5.129 -25.744 1.00 87.88 241 SER A N 1
ATOM 1948 C CA . SER A 1 241 ? 19.364 5.923 -24.581 1.00 87.88 241 SER A CA 1
ATOM 1949 C C . SER A 1 241 ? 17.997 6.569 -24.815 1.00 87.88 241 SER A C 1
ATOM 1951 O O . SER A 1 241 ? 17.726 7.119 -25.881 1.00 87.88 241 SER A O 1
ATOM 1953 N N . ASN A 1 242 ? 17.165 6.565 -23.779 1.00 87.81 242 ASN A N 1
ATOM 1954 C CA . ASN A 1 242 ? 15.786 7.051 -23.784 1.00 87.81 242 ASN A CA 1
ATOM 1955 C C . ASN A 1 242 ? 14.773 6.253 -24.628 1.00 87.81 242 ASN A C 1
ATOM 1957 O O . ASN A 1 242 ? 13.597 6.627 -24.634 1.00 87.81 242 ASN A O 1
ATOM 1961 N N . GLU A 1 243 ? 15.162 5.152 -25.274 1.00 94.19 243 GLU A N 1
ATOM 1962 C CA . GLU A 1 243 ? 14.194 4.234 -25.879 1.00 94.19 243 GLU A CA 1
ATOM 1963 C C . GLU A 1 243 ? 13.496 3.398 -24.798 1.00 94.19 243 GLU A C 1
ATOM 1965 O O . GLU A 1 243 ? 14.116 2.951 -23.830 1.00 94.19 243 GLU A O 1
ATOM 1970 N N . VAL A 1 244 ? 12.184 3.205 -24.946 1.00 96.38 244 VAL A N 1
ATOM 1971 C CA . VAL A 1 244 ? 11.364 2.460 -23.982 1.00 96.38 244 VAL A CA 1
ATOM 1972 C C . VAL A 1 244 ? 11.200 1.022 -24.451 1.00 96.38 244 VAL A C 1
ATOM 1974 O O . VAL A 1 244 ? 10.723 0.786 -25.559 1.00 96.38 244 VAL A O 1
ATOM 1977 N N . LEU A 1 245 ? 11.558 0.067 -23.601 1.00 97.06 245 LEU A N 1
ATOM 1978 C CA . LEU A 1 245 ? 11.264 -1.351 -23.776 1.00 97.06 245 LEU A CA 1
ATOM 1979 C C . LEU A 1 245 ? 10.016 -1.705 -22.973 1.00 97.06 245 LEU A C 1
ATOM 1981 O O . LEU A 1 245 ? 9.922 -1.346 -21.798 1.00 97.06 245 LEU A O 1
ATOM 1985 N N . GLU A 1 246 ? 9.083 -2.435 -23.578 1.00 97.50 246 GLU A N 1
ATOM 1986 C CA . GLU A 1 246 ? 8.006 -3.108 -22.855 1.00 97.50 246 GLU A CA 1
ATOM 1987 C C . GLU A 1 246 ? 8.316 -4.603 -22.748 1.00 97.50 246 GLU A C 1
ATOM 1989 O O . GLU A 1 246 ? 8.574 -5.251 -23.753 1.00 97.50 246 GLU A O 1
ATOM 1994 N N . VAL A 1 247 ? 8.278 -5.155 -21.539 1.00 97.38 247 VAL A N 1
ATOM 1995 C CA . VAL A 1 247 ? 8.485 -6.578 -21.262 1.00 97.38 247 VAL A CA 1
ATOM 1996 C C . VAL A 1 247 ? 7.196 -7.167 -20.702 1.00 97.38 247 VAL A C 1
ATOM 1998 O O . VAL A 1 247 ? 6.624 -6.607 -19.763 1.00 97.38 247 VAL A O 1
ATOM 2001 N N . LEU A 1 248 ? 6.737 -8.286 -21.262 1.00 97.12 248 LEU A N 1
ATOM 2002 C CA . LEU A 1 248 ? 5.572 -9.030 -20.774 1.00 97.12 248 LEU A CA 1
ATOM 2003 C C . LEU A 1 248 ? 6.022 -10.348 -20.145 1.00 97.12 248 LEU A C 1
ATOM 2005 O O . LEU A 1 248 ? 6.706 -11.129 -20.799 1.00 97.12 248 LEU A O 1
ATOM 2009 N N . THR A 1 249 ? 5.625 -10.610 -18.900 1.00 95.88 249 THR A N 1
ATOM 2010 C CA . THR A 1 249 ? 5.970 -11.840 -18.164 1.00 95.88 249 THR A CA 1
ATOM 2011 C C . THR A 1 249 ? 4.759 -12.384 -17.413 1.00 95.88 249 THR A C 1
ATOM 2013 O O . THR A 1 249 ? 3.924 -11.608 -16.968 1.00 95.88 249 THR A O 1
ATOM 2016 N N . ASP A 1 250 ? 4.642 -13.700 -17.271 1.00 94.19 250 ASP A N 1
ATOM 2017 C CA . ASP A 1 250 ? 3.628 -14.408 -16.472 1.00 94.19 250 ASP A CA 1
ATOM 2018 C C . ASP A 1 250 ? 4.234 -15.053 -15.209 1.00 94.19 250 ASP A C 1
ATOM 2020 O O . ASP A 1 250 ? 3.571 -15.816 -14.509 1.00 94.19 250 ASP A O 1
ATOM 2024 N N . SER A 1 251 ? 5.486 -14.704 -14.896 1.00 92.25 251 SER A N 1
ATOM 2025 C CA . SER A 1 251 ? 6.209 -15.108 -13.690 1.00 92.25 251 SER A CA 1
ATOM 2026 C C . SER A 1 251 ? 6.231 -13.971 -12.665 1.00 92.25 251 SER A C 1
ATOM 2028 O O . SER A 1 251 ? 6.745 -12.884 -12.951 1.00 92.25 251 SER A O 1
ATOM 2030 N N . GLU A 1 252 ? 5.713 -14.246 -11.463 1.00 88.38 252 GLU A N 1
ATOM 2031 C CA . GLU A 1 252 ? 5.741 -13.323 -10.321 1.00 88.38 252 GLU A CA 1
ATOM 2032 C C . GLU A 1 252 ? 7.194 -12.975 -9.955 1.00 88.38 252 GLU A C 1
ATOM 2034 O O . GLU A 1 252 ? 7.570 -11.805 -9.967 1.00 88.38 252 GLU A O 1
ATOM 2039 N N . ASP A 1 253 ? 8.053 -13.979 -9.766 1.00 87.62 253 ASP A N 1
ATOM 2040 C CA . ASP A 1 253 ? 9.468 -13.779 -9.416 1.00 87.62 253 ASP A CA 1
ATOM 2041 C C . ASP A 1 253 ? 10.189 -12.879 -10.435 1.00 87.62 253 ASP A C 1
ATOM 2043 O O . ASP A 1 253 ? 10.918 -11.946 -10.082 1.00 87.62 253 ASP A O 1
ATOM 2047 N N . SER A 1 254 ? 9.920 -13.079 -11.728 1.00 91.69 254 SER A N 1
ATOM 2048 C CA . SER A 1 254 ? 10.522 -12.246 -12.767 1.00 91.69 254 SER A CA 1
ATOM 2049 C C . SER A 1 254 ? 9.985 -10.811 -12.751 1.00 91.69 254 SER A C 1
ATOM 2051 O O . SER A 1 254 ? 10.739 -9.880 -13.041 1.00 91.69 254 SER A O 1
ATOM 2053 N N . ALA A 1 255 ? 8.707 -10.616 -12.410 1.00 90.56 255 ALA A N 1
ATOM 2054 C CA . ALA A 1 255 ? 8.064 -9.307 -12.364 1.00 90.56 255 ALA A CA 1
ATOM 2055 C C . ALA A 1 255 ? 8.471 -8.457 -11.155 1.00 90.56 255 ALA A C 1
ATOM 2057 O O . ALA A 1 255 ? 8.642 -7.241 -11.294 1.00 90.56 255 ALA A O 1
ATOM 2058 N N . TYR A 1 256 ? 8.615 -9.082 -9.987 1.00 86.88 256 TYR A N 1
ATOM 2059 C CA . TYR A 1 256 ? 8.917 -8.395 -8.731 1.00 86.88 256 TYR A CA 1
ATOM 2060 C C . TYR A 1 256 ? 10.423 -8.237 -8.496 1.00 86.88 256 TYR A C 1
ATOM 2062 O O . TYR A 1 256 ? 10.852 -7.178 -8.026 1.00 86.88 256 TYR A O 1
ATOM 2070 N N . ASP A 1 257 ? 11.229 -9.220 -8.908 1.00 87.25 257 ASP A N 1
ATOM 2071 C CA . ASP A 1 257 ? 12.637 -9.283 -8.519 1.00 87.25 257 ASP A CA 1
ATOM 2072 C C . ASP A 1 257 ? 13.597 -9.233 -9.709 1.00 87.25 257 ASP A C 1
ATOM 2074 O O . ASP A 1 257 ? 14.403 -8.302 -9.809 1.00 87.25 257 ASP A O 1
ATOM 2078 N N . GLU A 1 258 ? 13.529 -10.201 -10.624 1.00 92.19 258 GLU A N 1
ATOM 2079 C CA . GLU A 1 258 ? 14.626 -10.461 -11.570 1.00 92.19 258 GLU A CA 1
ATOM 2080 C C . GLU A 1 258 ? 14.764 -9.383 -12.648 1.00 92.19 258 GLU A C 1
ATOM 2082 O O . GLU A 1 258 ? 15.838 -8.799 -12.825 1.00 92.19 258 GLU A O 1
ATOM 2087 N N . ILE A 1 259 ? 13.675 -9.079 -13.361 1.00 94.94 259 ILE A N 1
ATOM 2088 C CA . ILE A 1 259 ? 13.682 -8.044 -14.397 1.00 94.94 259 ILE A CA 1
ATOM 2089 C C . ILE A 1 259 ? 13.933 -6.661 -13.770 1.00 94.94 259 ILE A C 1
ATOM 2091 O O . ILE A 1 259 ? 14.785 -5.925 -14.281 1.00 94.94 259 ILE A O 1
ATOM 2095 N N . PRO A 1 260 ? 13.293 -6.294 -12.638 1.00 93.69 260 PRO A N 1
ATOM 2096 C CA . PRO A 1 260 ? 13.658 -5.098 -11.883 1.00 93.69 260 PRO A CA 1
ATOM 2097 C C . PRO A 1 260 ? 15.142 -5.022 -11.497 1.00 93.69 260 PRO A C 1
ATOM 2099 O O . PRO A 1 260 ? 15.730 -3.939 -11.556 1.00 93.69 260 PRO A O 1
ATOM 2102 N N . ALA A 1 261 ? 15.765 -6.136 -11.098 1.00 92.06 261 ALA A N 1
ATOM 2103 C CA . ALA A 1 261 ? 17.185 -6.175 -10.753 1.00 92.06 261 ALA A CA 1
ATOM 2104 C C . ALA A 1 261 ? 18.072 -5.883 -11.967 1.00 92.06 261 ALA A C 1
ATOM 2106 O O . ALA A 1 261 ? 18.976 -5.051 -11.861 1.00 92.06 261 ALA A O 1
ATOM 2107 N N . ILE A 1 262 ? 17.762 -6.482 -13.121 1.00 94.56 262 ILE A N 1
ATOM 2108 C CA . ILE A 1 262 ? 18.465 -6.205 -14.378 1.00 94.56 262 ILE A CA 1
ATOM 2109 C C . ILE A 1 262 ? 18.329 -4.737 -14.771 1.00 94.56 262 ILE A C 1
ATOM 2111 O O . ILE A 1 262 ? 19.346 -4.082 -14.997 1.00 94.56 262 ILE A O 1
ATOM 2115 N N . CYS A 1 263 ? 17.113 -4.180 -14.741 1.00 93.75 263 CYS A N 1
ATOM 2116 C CA . CYS A 1 263 ? 16.885 -2.766 -15.048 1.00 93.75 263 CYS A CA 1
ATOM 2117 C C . CYS A 1 263 ? 17.773 -1.858 -14.183 1.00 93.75 263 CYS A C 1
ATOM 2119 O O . CYS A 1 263 ? 18.474 -0.996 -14.710 1.00 93.75 263 CYS A O 1
ATOM 2121 N N . ARG A 1 264 ? 17.823 -2.107 -12.864 1.00 91.88 264 ARG A N 1
ATOM 2122 C CA . ARG A 1 264 ? 18.693 -1.358 -11.943 1.00 91.88 264 ARG A CA 1
ATOM 2123 C C . ARG A 1 264 ? 20.173 -1.500 -12.295 1.00 91.88 264 ARG A C 1
ATOM 2125 O O . ARG A 1 264 ? 20.871 -0.491 -12.347 1.00 91.88 264 ARG A O 1
ATOM 2132 N N . SER A 1 265 ? 20.654 -2.721 -12.542 1.00 91.12 265 SER A N 1
ATOM 2133 C CA . SER A 1 265 ? 22.067 -2.954 -12.877 1.00 91.12 265 SER A CA 1
ATOM 2134 C C . SER A 1 265 ? 22.488 -2.312 -14.200 1.00 91.12 265 SER A C 1
ATOM 2136 O O . SER A 1 265 ? 23.632 -1.889 -14.335 1.00 91.12 265 SER A O 1
ATOM 2138 N N . SER A 1 266 ? 21.555 -2.169 -15.144 1.00 89.25 266 SER A N 1
ATOM 2139 C CA . SER A 1 266 ? 21.778 -1.518 -16.436 1.00 89.25 266 SER A CA 1
ATOM 2140 C C . SER A 1 266 ? 21.641 0.010 -16.384 1.00 89.25 266 SER A C 1
ATOM 2142 O O . SER A 1 266 ? 21.682 0.653 -17.433 1.00 89.25 266 SER A O 1
ATOM 2144 N N . GLY A 1 267 ? 21.432 0.605 -15.200 1.00 89.19 267 GLY A N 1
ATOM 2145 C CA . GLY A 1 267 ? 21.181 2.044 -15.052 1.00 89.19 267 GLY A CA 1
ATOM 2146 C C . GLY A 1 267 ? 19.859 2.501 -15.680 1.00 89.19 267 GLY A C 1
ATOM 2147 O O . GLY A 1 267 ? 19.692 3.680 -15.996 1.00 89.19 267 GLY A O 1
ATOM 2148 N N . ALA A 1 268 ? 18.929 1.571 -15.901 1.00 92.75 268 ALA A N 1
ATOM 2149 C CA . ALA A 1 268 ? 17.622 1.855 -16.457 1.00 92.75 268 ALA A CA 1
ATOM 2150 C C . ALA A 1 268 ? 16.623 2.192 -15.347 1.00 92.75 268 ALA A C 1
ATOM 2152 O O . ALA A 1 268 ? 16.585 1.575 -14.278 1.00 92.75 268 ALA A O 1
ATOM 2153 N N . GLU A 1 269 ? 15.770 3.167 -15.628 1.00 94.06 269 GLU A N 1
ATOM 2154 C CA . GLU A 1 269 ? 14.562 3.380 -14.848 1.00 94.06 269 GLU A CA 1
ATOM 2155 C C . GLU A 1 269 ? 13.457 2.444 -15.347 1.00 94.06 269 GLU A C 1
ATOM 2157 O O . GLU A 1 269 ? 13.432 2.072 -16.520 1.00 94.06 269 GLU A O 1
ATOM 2162 N N . PHE A 1 270 ? 12.529 2.059 -14.472 1.00 94.75 270 PHE A N 1
ATOM 2163 C CA . PHE A 1 270 ? 11.435 1.173 -14.856 1.00 94.75 270 PHE A CA 1
ATOM 2164 C C . PHE A 1 270 ? 10.170 1.417 -14.033 1.00 94.75 270 PHE A C 1
ATOM 2166 O O . PHE A 1 270 ? 10.194 2.061 -12.975 1.00 94.75 270 PHE A O 1
ATOM 2173 N N . VAL A 1 271 ? 9.068 0.870 -14.532 1.00 92.31 271 VAL A N 1
ATOM 2174 C CA . VAL A 1 271 ? 7.790 0.711 -13.841 1.00 92.31 271 VAL A CA 1
ATOM 2175 C C . VAL A 1 271 ? 7.207 -0.650 -14.200 1.00 92.31 271 VAL A C 1
ATOM 2177 O O . VAL A 1 271 ? 7.192 -1.031 -15.369 1.00 92.31 271 VAL A O 1
ATOM 2180 N N . ALA A 1 272 ? 6.746 -1.389 -13.199 1.00 92.50 272 ALA A N 1
ATOM 2181 C CA . ALA A 1 272 ? 6.098 -2.680 -13.375 1.00 92.50 272 ALA A CA 1
ATOM 2182 C C . ALA A 1 272 ? 4.625 -2.573 -12.987 1.00 92.50 272 ALA A C 1
ATOM 2184 O O . ALA A 1 272 ? 4.290 -2.003 -11.945 1.00 92.50 272 ALA A O 1
ATOM 2185 N N . LEU A 1 273 ? 3.758 -3.126 -13.827 1.00 91.12 273 LEU A N 1
ATOM 2186 C CA . LEU A 1 273 ? 2.326 -3.219 -13.617 1.00 91.12 273 LEU A CA 1
ATOM 2187 C C . LEU A 1 273 ? 1.900 -4.679 -13.597 1.00 91.12 273 LEU A C 1
ATOM 2189 O O . LEU A 1 273 ? 2.240 -5.438 -14.497 1.00 91.12 273 LEU A O 1
ATOM 2193 N N . GLU A 1 274 ? 1.102 -5.042 -12.609 1.00 89.81 274 GLU A N 1
ATOM 2194 C CA . GLU A 1 274 ? 0.308 -6.265 -12.623 1.00 89.81 274 GLU A CA 1
ATOM 2195 C C . GLU A 1 274 ? -0.994 -5.999 -13.377 1.00 89.81 274 GLU A C 1
ATOM 2197 O O . GLU A 1 274 ? -1.729 -5.061 -13.047 1.00 89.81 274 GLU A O 1
ATOM 2202 N N . LEU A 1 275 ? -1.270 -6.800 -14.402 1.00 89.25 275 LEU A N 1
ATOM 2203 C CA . LEU A 1 275 ? -2.445 -6.640 -15.248 1.00 89.25 275 LEU A CA 1
ATOM 2204 C C . LEU A 1 275 ? -3.569 -7.589 -14.792 1.00 89.25 275 LEU A C 1
ATOM 2206 O O . LEU A 1 275 ? -3.287 -8.677 -14.280 1.00 89.25 275 LEU A O 1
ATOM 2210 N N . PRO A 1 276 ? -4.851 -7.222 -14.986 1.00 80.69 276 PRO A N 1
ATOM 2211 C CA . PRO A 1 276 ? -5.991 -8.047 -14.572 1.00 80.69 276 PRO A CA 1
ATOM 2212 C C . PRO A 1 276 ? -6.015 -9.463 -15.162 1.00 80.69 276 PRO A C 1
ATOM 2214 O O . PRO A 1 276 ? -6.641 -10.356 -14.597 1.00 80.69 276 PRO A O 1
ATOM 2217 N N . GLU A 1 277 ? -5.358 -9.672 -16.300 1.00 85.62 277 GLU A N 1
ATOM 2218 C CA . GLU A 1 277 ? -5.275 -10.951 -17.002 1.00 85.62 277 GLU A CA 1
ATOM 2219 C C . GLU A 1 277 ? -4.308 -11.964 -16.364 1.00 85.62 277 GLU A C 1
ATOM 2221 O O . GLU A 1 277 ? -4.196 -13.081 -16.867 1.00 85.62 277 GLU A O 1
ATOM 2226 N N . GLY A 1 278 ? -3.610 -11.600 -15.283 1.00 85.75 278 GLY A N 1
ATOM 2227 C CA . GLY A 1 278 ? -2.685 -12.500 -14.584 1.00 85.75 278 GLY A CA 1
ATOM 2228 C C . GLY A 1 278 ? -1.285 -12.562 -15.197 1.00 85.75 278 GLY A C 1
ATOM 2229 O O . GLY A 1 278 ? -0.593 -13.562 -15.048 1.00 85.75 278 GLY A O 1
ATOM 2230 N N . TYR A 1 279 ? -0.873 -11.505 -15.896 1.00 92.00 279 TYR A N 1
ATOM 2231 C CA . TYR A 1 279 ? 0.509 -11.302 -16.324 1.00 92.00 279 TYR A CA 1
ATOM 2232 C C . TYR A 1 279 ? 0.947 -9.868 -16.011 1.00 92.00 279 TYR A C 1
ATOM 2234 O O . TYR A 1 279 ? 0.128 -8.990 -15.728 1.00 92.00 279 TYR A O 1
ATOM 2242 N N . TRP A 1 280 ? 2.249 -9.622 -16.046 1.00 94.75 280 TRP A N 1
ATOM 2243 C CA . TRP A 1 280 ? 2.858 -8.344 -15.721 1.00 94.75 280 TRP A CA 1
ATOM 2244 C C . TRP A 1 280 ? 3.413 -7.671 -16.964 1.00 94.75 280 TRP A C 1
ATOM 2246 O O . TRP A 1 280 ? 3.938 -8.314 -17.876 1.00 94.75 280 TRP A O 1
ATOM 2256 N N . ARG A 1 281 ? 3.322 -6.345 -16.964 1.00 94.88 281 ARG A N 1
ATOM 2257 C CA . ARG A 1 281 ? 3.948 -5.466 -17.943 1.00 94.88 281 ARG A CA 1
ATOM 2258 C C . ARG A 1 281 ? 4.991 -4.621 -17.245 1.00 94.88 281 ARG A C 1
ATOM 2260 O O . ARG A 1 281 ? 4.671 -3.876 -16.324 1.00 94.88 281 ARG A O 1
ATOM 2267 N N . ILE A 1 282 ? 6.218 -4.667 -17.733 1.00 95.69 282 ILE A N 1
ATOM 2268 C CA . ILE A 1 282 ? 7.309 -3.835 -17.240 1.00 95.69 282 ILE A CA 1
ATOM 2269 C C . ILE A 1 282 ? 7.710 -2.902 -18.363 1.00 95.69 282 ILE A C 1
ATOM 2271 O O . ILE A 1 282 ? 7.989 -3.349 -19.469 1.00 95.69 282 ILE A O 1
ATOM 2275 N N . ARG A 1 283 ? 7.742 -1.601 -18.093 1.00 95.38 283 ARG A N 1
ATOM 2276 C CA . ARG A 1 283 ? 8.329 -0.627 -19.009 1.00 95.38 283 ARG A CA 1
ATOM 2277 C C . ARG A 1 283 ? 9.618 -0.115 -18.425 1.00 95.38 283 ARG A C 1
ATOM 2279 O O . ARG A 1 283 ? 9.637 0.313 -17.274 1.00 95.38 283 ARG A O 1
ATOM 2286 N N . THR A 1 284 ? 10.677 -0.174 -19.212 1.00 96.31 284 THR A N 1
ATOM 2287 C CA . THR A 1 284 ? 12.026 0.180 -18.781 1.00 96.31 284 THR A CA 1
ATOM 2288 C C . THR A 1 284 ? 12.725 1.010 -19.844 1.00 96.31 284 THR A C 1
ATOM 2290 O O . THR A 1 284 ? 12.422 0.901 -21.032 1.00 96.31 284 THR A O 1
ATOM 2293 N N . ARG A 1 285 ? 13.612 1.900 -19.409 1.00 94.88 285 ARG A N 1
ATOM 2294 C CA . ARG A 1 285 ? 14.315 2.851 -20.265 1.00 94.88 285 ARG A CA 1
ATOM 2295 C C . ARG A 1 285 ? 15.695 3.130 -19.699 1.00 94.88 285 ARG A C 1
ATOM 2297 O O . ARG A 1 285 ? 15.821 3.562 -18.553 1.00 94.88 285 ARG A O 1
ATOM 2304 N N . LYS A 1 286 ? 16.731 2.950 -20.517 1.00 91.06 286 LYS A N 1
ATOM 2305 C CA . LYS A 1 286 ? 18.085 3.395 -20.172 1.00 91.06 286 LYS A CA 1
ATOM 2306 C C . LYS A 1 286 ? 18.134 4.914 -20.103 1.00 91.06 286 LYS A C 1
ATOM 2308 O O . LYS A 1 286 ? 17.752 5.595 -21.059 1.00 91.06 286 LYS A O 1
ATOM 2313 N N . LEU A 1 287 ? 18.637 5.433 -18.990 1.00 85.56 287 LEU A N 1
ATOM 2314 C CA . LEU A 1 287 ? 18.938 6.850 -18.863 1.00 85.56 287 LEU A CA 1
ATOM 2315 C C . LEU A 1 287 ? 20.186 7.177 -19.693 1.00 85.56 287 LEU A C 1
ATOM 2317 O O . LEU A 1 287 ? 21.083 6.346 -19.844 1.00 85.56 287 LEU A O 1
ATOM 2321 N N . SER A 1 288 ? 20.231 8.376 -20.268 1.00 76.75 288 SER A N 1
ATOM 2322 C CA . SER A 1 288 ? 21.466 8.896 -20.859 1.00 76.75 288 SER A CA 1
ATOM 2323 C C . SER A 1 288 ? 22.547 9.000 -19.777 1.00 76.75 288 SER A C 1
ATOM 2325 O O . SER A 1 288 ? 22.249 9.464 -18.675 1.00 76.75 288 SER A O 1
ATOM 2327 N N . ALA A 1 289 ? 23.768 8.562 -20.100 1.00 60.56 289 ALA A N 1
ATOM 2328 C CA . ALA A 1 289 ? 24.951 8.779 -19.266 1.00 60.56 289 ALA A CA 1
ATOM 2329 C C . ALA A 1 289 ? 25.319 10.267 -19.171 1.00 60.56 289 ALA A C 1
ATOM 2331 O O . ALA A 1 289 ? 25.059 11.002 -20.156 1.00 60.56 289 ALA A O 1
#

Mean predicted aligned error: 6.81 Å

Nearest PDB structures (foldseek):
  6xb9-assembly6_L  TM=9.213E-01  e=3.421E-17  Azotobacter vinelandii
  4tlf-assembly2_B  TM=8.966E-01  e=7.487E-17  Pseudomonas aeruginosa PAO1
  4wvz-assembly2_B  TM=8.997E-01  e=2.499E-16  Pseudomonas aeruginosa PAO1
  6xb9-assembly1_F-2  TM=9.079E-01  e=6.171E-16  Azotobacter vinelandii
  4qma-assembly1_A  TM=8.936E-01  e=6.554E-16  Cupriavidus pinatubonensis JMP134

Secondary structure (DSSP, 8-state):
---HHHHHHHHHHHHHHHHSTT-HHHHHHHHHHHHHHHHHTT-S-GGGG---SSS-EEEEEE--TT-S-EEEEEEE-TT-BPPEE--SS-EEEEEEESEEEEEEEEE-S-S-STTB--EEEEEEEEEETT-EE-TT----TTT---EEEEE--SSS-EEEEEEESS-GGG--EEEEETTTTEEEEE---BB-TTS-SSSEEEEES-GGGGGSPPSEEEE-TT--TTHHHHHHHHHHHHSPTTPEEEEEE--HHIIIIIHHHHHHHTTEEEEEEE-TTS-EEEEEEEPP-

Sequence (289 aa):
MYSRELETLYQELREIIRTERGDSTRAIAKTRPLLKEVIDRRLIQEKFLRPIGSRPAAYLVYRPPDRSFSVVSMVWGAGQKFPIHDHLSWGLIGVYQNRITEERFKRVDEGEKAGYAEIQQTGESEFEEGKILEEGLVFDELRREDIHRILNPTARPSVSIHILASDLGMKERHQYNPEQRSVKRFVSGYDDPEGRLHGRIIAGTAEHLINAEPRAILDVRGLVCPDPAHKTGHELEEMGSNEVLEVLTDSEDSAYDEIPAICRSSGAEFVALELPEGYWRIRTRKLSA

=== Feature glossary ===
Key to the feature types in this record:

Secondary structure (8-state, DSSP). Secondary structure is the local, repeating backbone conformation. DSSP classifies it into eight states by reading the hydrogen-bond network: three helix types (H, G, I), two β types (E, B), two non-regular types (T, S), and unstructured coil (-).

Backbone torsions (φ/ψ). Backbone dihedral angles. Every residue except chain termini has a φ (preceding-C → N → Cα → C) and a ψ (N → Cα → C → next-N). They are reported in degrees following the IUPAC sign convention. Secondary structure is essentially a statement about which (φ, ψ) basin each residue occupies.

Predicted aligned error. Predicted Aligned Error (PAE) is an AlphaFold confidence matrix: entry (i, j) is the expected error in the position of residue j, in ångströms, when the prediction is superimposed on the true structure at residue i. Low PAE within a block of residues means that block is internally rigid and well-predicted; high PAE between two blocks means their relative placement is uncertain even if each block individually is confident.

B-factor. B-factor (Debye–Waller factor) reflects atomic displacement in the crystal lattice. It is an experimental observable (units Å²), not a prediction; low values mean the atom is pinned down, high values mean it moves or is heterogeneous across the crystal.

Secondary structure (3-state, P-SEA). Three-state secondary structure (P-SEA) collapses the eight DSSP classes into helix (a), strand (b), and coil (c). P-SEA assigns these from Cα geometry alone — distances and angles — without requiring backbone oxygens, so it works on any Cα trace.

Sequence. Primary structure: the covalent order of the twenty standard amino acids along the backbone. Two proteins with the same sequence will (almost always) fold to the same structure; two with 30% identity often share a fold but not the details.

pLDDT. pLDDT is the predicted lDDT-Cα score: AlphaFold's confidence that the local environment of each residue (all inter-atomic distances within 15 Å) is correctly placed. It is a per-residue number between 0 and 100, with higher meaning more reliable.

InterPro / GO / CATH / organism. Functional annotations link the protein to curated databases. InterPro entries identify conserved domains and families by matching the sequence against member-database signatures (Pfam, PROSITE, CDD, …). Gene Ontology (GO) terms describe molecular function, biological process, and cellular component in a controlled vocabulary. CATH places the structure in a hierarchical fold classification (Class/Architecture/Topology/Homologous-superfamily). The organism is the source species.

Contact-map, Ramachandran, and PAE plots. Three diagnostic plots accompany the record. The Cα contact map visualizes the tertiary structure as a 2D adjacency matrix (8 Å cutoff, sequence-local contacts suppressed). The Ramachandran plot shows the distribution of backbone (φ, ψ) torsions, with points in the α and β basins reflecting secondary structure content. The PAE plot shows AlphaFold's inter-residue confidence as a color matrix.

mmCIF coordinates. The mmCIF table is the protein's shape written out atom by atom. For each backbone N, Cα, C, and carbonyl O, it records an (x, y, z) coordinate triple in Å plus the residue type, chain letter, and residue number.

Radius of gyration, Cα contacts, bounding box. Three whole-structure scalars: the radius of gyration (RMS distance of Cα from centroid, in Å), the count of Cα–Cα contacts (pairs closer than 8 Å and separated by more than four residues in sequence — i.e. tertiary, not local, contacts), and the bounding-box dimensions. Together they distinguish compact globular folds from extended fibres or disordered chains.

Foldseek 3Di. The Foldseek 3Di string encodes local tertiary geometry as a 20-letter alphabet — one character per residue — derived from the relative positions of nearby Cα atoms. Unlike the amino-acid sequence, 3Di is a direct function of the 3D structure, so two proteins with the same fold have similar 3Di strings even at low sequence identity.

Rendered structure images. Six rendered views show the 3D structure from the faces of a cube — i.e. along ±x, ±y, ±z. Rendering representation is drawn randomly per protein from cartoon (secondary-structure ribbons), sticks (backbone bonds), or molecular surface; coloring is either N→C rainbow (blue at the N-terminus through red at the C-terminus) or one color per chain.

Nearest PDB structures. The Foldseek neighbor list gives the closest experimentally determined structures in the PDB, ranked by structural alignment. TM-score near 1 means near-identical fold; near 0.3 means only rough topology match. This is how one finds what a novel AlphaFold prediction most resembles in the solved-structure universe.

Solvent-accessible surface area. SASA measures how much of the protein is reachable by solvent. It is computed by rolling a water-sized probe over the atomic surface and summing the exposed area (Å²). Per-residue SASA distinguishes core (buried, low SASA) from surface (exposed, high SASA) residues; total SASA is a whole-molecule size measure.